Protein AF-X1Q494-F1 (afdb_monomer)

Foldseek 3Di:
DVVVAQKWKKFWAFADPVDQLDGDIDIDIDGDDDDDDPVRVVVVVCVVCVVVVNVPDDDDDDDDPDPLSVLVSVLVRQAHNPDDCVSDVVVVVVCVVPPRMDMDHDPPDDDPDDPVVCVVVVHPCFLVVQVVCVVVQAHSPLRHRADFPDADPVPRHTDRDDDDDDPVVCVVQVWDDRSRNPDTDRPPPPCPVVNDDPVRVVVVVVVVVVVVVVSVVRVVVVVVVVVVVVVVVVVVVVVVVPD

Organism: NCBI:txid412755

Secondary structure (DSSP, 8-state):
-TTT-SSEEEEEEEE-SSSTT-EEEEEEEEE--SPPPHHHHHHHHHHHHHHHT-TT---------SHHHHHHHHHHHHS-----GGG-HHHHHHTTT---EEEES---S--SS-HHHHHHTT---TTHHHHHHHHTTB-TTT-PBPPP-EE-TTT--EE-S-S---HHHHHHTT-EEETTTTEEE-------GGGS-HHHHHHHHHHHHHHHHHHHHHHHHHHHHHHHHHHHHHHHHHHTT--

Radius of gyration: 23.71 Å; Cα contacts (8 Å, |Δi|>4): 216; chains: 1; bounding box: 44×66×63 Å

Structure (mmCIF, N/CA/C/O backbone):
data_AF-X1Q494-F1
#
_entry.id   AF-X1Q494-F1
#
loop_
_atom_site.group_PDB
_atom_site.id
_atom_site.type_symbol
_atom_site.label_atom_id
_atom_site.label_alt_id
_atom_site.label_comp_id
_atom_site.label_asym_id
_atom_site.label_entity_id
_atom_site.label_seq_id
_atom_site.pdbx_PDB_ins_code
_atom_site.Cartn_x
_atom_site.Cartn_y
_atom_site.Cartn_z
_atom_site.occupancy
_atom_site.B_iso_or_equiv
_atom_site.auth_seq_id
_atom_site.auth_comp_id
_atom_site.auth_asym_id
_atom_site.auth_atom_id
_atom_site.pdbx_PDB_model_num
ATOM 1 N N . VAL A 1 1 ? 3.486 -14.909 -11.948 1.00 65.50 1 VAL A N 1
ATOM 2 C CA . VAL A 1 1 ? 3.692 -14.991 -10.475 1.00 65.50 1 VAL A CA 1
ATOM 3 C C . VAL A 1 1 ? 2.571 -15.719 -9.734 1.00 65.50 1 VAL A C 1
ATOM 5 O O . VAL A 1 1 ? 2.891 -16.534 -8.880 1.00 65.50 1 VAL A O 1
ATOM 8 N N . GLY A 1 2 ? 1.288 -15.512 -10.064 1.00 69.56 2 GLY A N 1
ATOM 9 C CA . GLY A 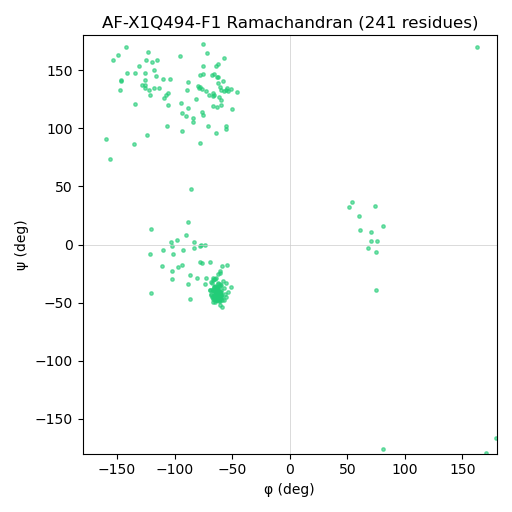1 2 ? 0.182 -16.238 -9.408 1.00 69.56 2 GLY A CA 1
ATOM 10 C C . GLY A 1 2 ? 0.221 -17.771 -9.526 1.00 69.56 2 GLY A C 1
ATOM 11 O O . GLY A 1 2 ? -0.382 -18.449 -8.709 1.00 69.56 2 GLY A O 1
ATOM 12 N N . GLY A 1 3 ? 0.976 -18.322 -10.486 1.00 80.38 3 GLY A N 1
ATOM 13 C CA . GLY A 1 3 ? 1.240 -19.765 -10.584 1.00 80.38 3 GLY A CA 1
ATOM 14 C C . GLY A 1 3 ? 2.300 -20.301 -9.609 1.00 80.38 3 GLY A C 1
ATOM 15 O O . GLY A 1 3 ? 2.374 -21.505 -9.405 1.00 80.38 3 GLY A O 1
ATOM 16 N N . PHE A 1 4 ? 3.107 -19.433 -8.986 1.00 85.88 4 PHE A N 1
ATOM 17 C CA . PHE A 1 4 ? 4.160 -19.837 -8.040 1.00 85.88 4 PHE A CA 1
ATOM 18 C C . PHE A 1 4 ? 3.769 -19.624 -6.580 1.00 85.88 4 PHE A C 1
ATOM 20 O O . PHE A 1 4 ? 4.239 -20.354 -5.711 1.00 85.88 4 PHE A O 1
ATOM 27 N N . PHE A 1 5 ? 2.928 -18.622 -6.314 1.00 90.19 5 PHE A N 1
ATOM 28 C CA . PHE A 1 5 ? 2.526 -18.221 -4.969 1.00 90.19 5 PHE A CA 1
ATOM 29 C C . PHE A 1 5 ? 1.010 -18.206 -4.860 1.00 90.19 5 PHE A C 1
ATOM 31 O O . PHE A 1 5 ? 0.324 -17.635 -5.711 1.00 90.19 5 PHE A O 1
ATOM 38 N N . LYS A 1 6 ? 0.496 -18.777 -3.767 1.00 89.25 6 LYS A N 1
ATOM 39 C CA . LYS A 1 6 ? -0.947 -18.911 -3.520 1.00 89.25 6 LYS A CA 1
ATOM 40 C C . LYS A 1 6 ? -1.667 -17.564 -3.459 1.00 89.25 6 LYS A C 1
ATOM 42 O O . LYS A 1 6 ? -2.814 -17.477 -3.885 1.00 89.25 6 LYS A O 1
ATOM 47 N N . ARG A 1 7 ? -1.001 -16.530 -2.938 1.00 91.69 7 ARG A N 1
ATOM 48 C CA . ARG A 1 7 ? -1.524 -15.166 -2.832 1.00 91.69 7 ARG A CA 1
ATOM 49 C C . ARG A 1 7 ? -0.414 -14.130 -2.921 1.00 91.69 7 ARG A C 1
ATOM 51 O O . ARG A 1 7 ? 0.760 -14.453 -2.739 1.00 91.69 7 ARG A O 1
ATOM 58 N N . GLY A 1 8 ? -0.814 -12.896 -3.184 1.00 92.25 8 GLY A N 1
ATOM 59 C CA . GLY A 1 8 ? 0.083 -11.752 -3.175 1.00 92.25 8 GLY A CA 1
ATOM 60 C C . GLY A 1 8 ? -0.563 -10.490 -3.729 1.00 92.25 8 GLY A C 1
ATOM 61 O O . GLY A 1 8 ? -1.740 -10.472 -4.108 1.00 92.25 8 GLY A O 1
ATOM 62 N N . LEU A 1 9 ? 0.230 -9.426 -3.756 1.00 92.19 9 LEU A N 1
ATOM 63 C CA . LEU A 1 9 ? -0.131 -8.091 -4.210 1.00 92.19 9 LEU A CA 1
ATOM 64 C C . LEU A 1 9 ? 0.900 -7.604 -5.230 1.00 92.19 9 LEU A C 1
ATOM 66 O O . LEU A 1 9 ? 2.100 -7.734 -5.018 1.00 92.19 9 LEU A O 1
ATOM 70 N N . PHE A 1 10 ? 0.424 -6.988 -6.305 1.00 92.06 10 PHE A N 1
ATOM 71 C CA . PHE A 1 10 ? 1.220 -6.244 -7.267 1.00 92.06 10 PHE A CA 1
ATOM 72 C C . PHE A 1 10 ? 0.841 -4.776 -7.275 1.00 92.06 10 PHE A C 1
ATOM 74 O O . PHE A 1 10 ? -0.342 -4.432 -7.181 1.00 92.06 10 PHE A O 1
ATOM 81 N N . ARG A 1 11 ? 1.844 -3.924 -7.481 1.00 92.31 11 ARG A N 1
ATOM 82 C CA . ARG A 1 11 ? 1.649 -2.506 -7.763 1.00 92.31 11 ARG A CA 1
ATOM 83 C C . ARG A 1 11 ? 2.739 -1.977 -8.682 1.00 92.31 11 ARG A C 1
ATOM 85 O O . ARG A 1 11 ? 3.924 -2.214 -8.449 1.00 92.31 11 ARG A O 1
ATOM 92 N N . TRP A 1 12 ? 2.325 -1.244 -9.708 1.00 92.44 12 TRP A N 1
ATOM 93 C CA . TRP A 1 12 ? 3.252 -0.524 -10.570 1.00 92.44 12 TRP A CA 1
ATOM 94 C C . TRP A 1 12 ? 3.773 0.729 -9.881 1.00 92.44 12 TRP A C 1
ATOM 96 O O . TRP A 1 12 ? 3.008 1.509 -9.296 1.00 92.44 12 TRP A O 1
ATOM 106 N N . HIS A 1 13 ? 5.086 0.903 -9.974 1.00 92.38 13 HIS A N 1
ATOM 107 C CA . HIS A 1 13 ? 5.784 2.151 -9.720 1.00 92.38 13 HIS A CA 1
ATOM 108 C C . HIS A 1 13 ? 6.307 2.695 -11.044 1.00 92.38 13 HIS A C 1
ATOM 110 O O . HIS A 1 13 ? 6.744 1.943 -11.908 1.00 92.38 13 HIS A O 1
ATOM 116 N N . TRP A 1 14 ? 6.248 4.010 -11.182 1.00 90.38 14 TRP A N 1
ATOM 117 C CA . TRP A 1 14 ? 6.391 4.720 -12.454 1.00 90.38 14 TRP A CA 1
ATOM 118 C C . TRP A 1 14 ? 7.567 5.702 -12.438 1.00 90.38 14 TRP A C 1
ATOM 120 O O . TRP A 1 14 ? 8.353 5.767 -13.379 1.00 90.38 14 TRP A O 1
ATOM 130 N N . PHE A 1 15 ? 7.723 6.426 -11.329 1.00 88.69 15 PHE A N 1
ATOM 131 C CA . PHE A 1 15 ? 8.736 7.465 -11.155 1.00 88.69 15 PHE A CA 1
ATOM 132 C C . PHE A 1 15 ? 9.490 7.276 -9.838 1.00 88.69 15 PHE A C 1
ATOM 134 O O . PHE A 1 15 ? 8.965 6.708 -8.876 1.00 88.69 15 PHE A O 1
ATOM 141 N N . GLY A 1 16 ? 10.731 7.758 -9.792 1.00 80.62 16 GLY A N 1
ATOM 142 C CA . GLY A 1 16 ? 11.558 7.761 -8.585 1.00 80.62 16 GLY A CA 1
ATOM 143 C C . GLY A 1 16 ? 11.489 9.081 -7.814 1.00 80.62 16 GLY A C 1
ATOM 144 O O . GLY A 1 16 ? 11.142 10.120 -8.364 1.00 80.62 16 GLY A O 1
ATOM 145 N N . ASP A 1 17 ? 11.891 9.061 -6.541 1.00 72.31 17 ASP A N 1
ATOM 146 C CA . ASP A 1 17 ? 11.912 10.274 -5.704 1.00 72.31 17 ASP A CA 1
ATOM 147 C C . ASP A 1 17 ? 13.139 11.155 -5.946 1.00 72.31 17 ASP A C 1
ATOM 149 O O . ASP A 1 17 ? 13.082 12.365 -5.760 1.00 72.31 17 ASP A O 1
ATOM 153 N N . LYS A 1 18 ? 14.261 10.546 -6.351 1.00 78.75 18 LYS A N 1
ATOM 154 C CA . LYS A 1 18 ? 15.544 11.249 -6.508 1.00 78.75 18 LYS A CA 1
ATOM 155 C C . LYS A 1 18 ? 15.580 12.161 -7.731 1.00 78.75 18 LYS A C 1
ATOM 157 O O . LYS A 1 18 ? 16.330 13.127 -7.741 1.00 78.75 18 LYS A O 1
ATOM 162 N N . LEU A 1 19 ? 14.820 11.816 -8.768 1.00 79.62 19 LEU A N 1
ATOM 163 C CA . LEU A 1 19 ? 14.779 12.532 -10.038 1.00 79.62 19 LEU A CA 1
ATOM 164 C C . LEU A 1 19 ? 13.308 12.680 -10.446 1.00 79.62 19 LEU A C 1
ATOM 166 O O . LEU A 1 19 ? 12.786 11.801 -11.137 1.00 79.62 19 LEU A O 1
ATOM 170 N N . PRO A 1 20 ? 12.627 13.741 -9.975 1.00 76.81 20 PRO A N 1
ATOM 171 C CA . PRO A 1 20 ? 11.244 14.025 -10.344 1.00 76.81 20 PRO A CA 1
ATOM 172 C C . PRO A 1 20 ? 11.071 14.018 -11.865 1.00 76.81 20 PRO A C 1
ATOM 174 O O . PRO A 1 20 ? 11.906 14.554 -12.589 1.00 76.81 20 PRO A O 1
ATOM 177 N N . GLY A 1 21 ? 10.021 13.358 -12.351 1.00 76.44 21 GLY A N 1
ATOM 178 C CA . GLY A 1 21 ? 9.759 13.217 -13.786 1.00 76.44 21 GLY A CA 1
ATOM 179 C C . GLY A 1 21 ? 10.655 12.224 -14.533 1.00 76.44 21 GLY A C 1
ATOM 180 O O . GLY A 1 21 ? 10.368 11.908 -15.684 1.00 76.44 21 GLY A O 1
ATOM 181 N N . LYS A 1 22 ? 11.691 11.643 -13.905 1.00 86.12 22 LYS A N 1
ATOM 182 C CA . LYS A 1 22 ? 12.453 10.563 -14.543 1.00 86.12 22 LYS A CA 1
ATOM 183 C C . LYS A 1 22 ? 11.654 9.265 -14.516 1.00 86.12 22 LYS A C 1
ATOM 185 O O . LYS A 1 22 ? 11.469 8.646 -13.465 1.00 86.12 22 LYS A O 1
ATOM 190 N N . TRP A 1 23 ? 11.241 8.852 -15.704 1.00 84.44 23 TRP A N 1
ATOM 191 C CA . TRP A 1 23 ? 10.569 7.589 -15.958 1.00 84.44 23 TRP A CA 1
ATOM 192 C C . TRP A 1 23 ? 11.451 6.385 -15.594 1.00 84.44 23 TRP A C 1
ATOM 194 O O . TRP A 1 23 ? 12.600 6.291 -16.033 1.00 84.44 23 TRP A O 1
ATOM 204 N N . ASN A 1 24 ? 10.927 5.479 -14.762 1.00 86.88 24 ASN A N 1
ATOM 205 C CA . ASN A 1 24 ? 11.581 4.221 -14.390 1.00 86.88 24 ASN A CA 1
ATOM 206 C C . ASN A 1 24 ? 10.539 3.174 -13.940 1.00 86.88 24 ASN A C 1
ATOM 208 O O . ASN A 1 24 ? 10.392 2.916 -12.734 1.00 86.88 24 ASN A O 1
ATOM 212 N N . PRO A 1 25 ? 9.778 2.601 -14.888 1.00 88.69 25 PRO A N 1
ATOM 213 C CA . PRO A 1 25 ? 8.670 1.719 -14.579 1.00 88.69 25 PRO A CA 1
ATOM 214 C C . PRO A 1 25 ? 9.179 0.396 -14.014 1.00 88.69 25 PRO A C 1
ATOM 216 O O . PRO A 1 25 ? 10.016 -0.275 -14.613 1.00 88.69 25 PRO A O 1
ATOM 219 N N . HIS A 1 26 ? 8.643 -0.012 -12.871 1.00 90.94 26 HIS A N 1
ATOM 220 C CA . HIS A 1 26 ? 8.907 -1.330 -12.311 1.00 90.94 26 HIS A CA 1
ATOM 221 C C . HIS A 1 26 ? 7.681 -1.859 -11.571 1.00 90.94 26 HIS A C 1
ATOM 223 O O . HIS A 1 26 ? 6.945 -1.129 -10.902 1.00 90.94 26 HIS A O 1
ATOM 229 N N . LEU A 1 27 ? 7.452 -3.162 -11.717 1.00 92.94 27 LEU A N 1
ATOM 230 C CA . LEU A 1 27 ? 6.352 -3.861 -11.075 1.00 92.94 27 LEU A CA 1
ATOM 231 C C . LEU A 1 27 ? 6.833 -4.447 -9.752 1.00 92.94 27 LEU A C 1
ATOM 233 O O . LEU A 1 27 ? 7.639 -5.376 -9.734 1.00 92.94 27 LEU A O 1
ATOM 237 N N . ASN A 1 28 ? 6.304 -3.936 -8.647 1.00 94.06 28 ASN A N 1
ATOM 238 C CA . ASN A 1 28 ? 6.591 -4.478 -7.328 1.00 94.06 28 ASN A CA 1
ATOM 239 C C . ASN A 1 28 ? 5.593 -5.576 -6.974 1.00 94.06 28 ASN A C 1
ATOM 241 O O . ASN A 1 28 ? 4.385 -5.382 -7.122 1.00 94.06 28 ASN A O 1
ATOM 245 N N . GLY A 1 29 ? 6.103 -6.702 -6.474 1.00 92.88 29 GLY A N 1
ATOM 246 C CA . GLY A 1 29 ? 5.318 -7.832 -5.992 1.00 92.88 29 GLY A CA 1
ATOM 247 C C . GLY A 1 29 ? 5.607 -8.145 -4.534 1.00 92.88 29 GLY A C 1
ATOM 248 O O . GLY A 1 29 ? 6.763 -8.339 -4.171 1.00 92.88 29 GLY A O 1
ATOM 249 N N . LEU A 1 30 ? 4.558 -8.245 -3.724 1.00 92.50 30 LEU A N 1
ATOM 250 C CA . LEU A 1 30 ? 4.613 -8.777 -2.369 1.00 92.50 30 LEU A CA 1
ATOM 251 C C . LEU A 1 30 ? 3.917 -10.136 -2.355 1.00 92.50 30 LEU A C 1
ATOM 253 O O . LEU A 1 30 ? 2.774 -10.252 -2.801 1.00 92.50 30 LEU A O 1
ATOM 257 N N . VAL A 1 31 ? 4.609 -11.159 -1.871 1.00 91.56 31 VAL A N 1
ATOM 258 C CA . VAL A 1 31 ? 4.098 -12.530 -1.804 1.00 91.56 31 VAL A CA 1
ATOM 259 C C . VAL A 1 31 ? 4.399 -13.125 -0.443 1.00 91.56 31 VAL A C 1
ATOM 261 O O . VAL A 1 31 ? 5.433 -12.834 0.156 1.00 91.56 31 VAL A O 1
ATOM 264 N N . ASP A 1 32 ? 3.504 -13.992 0.009 1.00 86.81 32 ASP A N 1
ATOM 265 C CA . ASP A 1 32 ? 3.716 -14.763 1.223 1.00 86.81 32 ASP A CA 1
ATOM 266 C C . ASP A 1 32 ? 4.636 -15.945 0.930 1.00 86.81 32 ASP A C 1
ATOM 268 O O . ASP A 1 32 ? 4.467 -16.657 -0.066 1.00 86.81 32 ASP A O 1
ATOM 272 N N . GLY A 1 33 ? 5.586 -16.189 1.824 1.00 83.75 33 GLY A N 1
ATOM 273 C CA . GLY A 1 33 ? 6.453 -17.352 1.742 1.00 83.75 33 GLY A CA 1
ATOM 274 C C . GLY A 1 33 ? 7.699 -17.221 2.601 1.00 83.75 33 GLY A C 1
ATOM 275 O O . GLY A 1 33 ? 8.020 -16.153 3.120 1.00 83.75 33 GLY A O 1
ATOM 276 N N . ALA A 1 34 ? 8.408 -18.337 2.724 1.00 86.12 34 ALA A N 1
ATOM 277 C CA . ALA A 1 34 ? 9.754 -18.356 3.268 1.00 86.12 34 ALA A CA 1
ATOM 278 C C . ALA A 1 34 ? 10.762 -17.821 2.239 1.00 86.12 34 ALA A C 1
ATOM 280 O O . ALA A 1 34 ? 10.444 -17.598 1.063 1.00 86.12 34 ALA A O 1
ATOM 281 N N . ARG A 1 35 ? 12.007 -17.652 2.686 1.00 92.44 35 ARG A N 1
ATOM 282 C CA . ARG A 1 35 ? 13.126 -17.356 1.795 1.00 92.44 35 ARG A CA 1
ATOM 283 C C . ARG A 1 35 ? 13.193 -18.407 0.683 1.00 92.44 35 ARG A C 1
ATOM 285 O O . ARG A 1 35 ? 13.106 -19.602 0.944 1.00 92.44 35 ARG A O 1
ATOM 292 N N . LEU A 1 36 ? 13.324 -17.949 -0.557 1.00 93.56 36 LEU A N 1
ATOM 293 C CA . LEU A 1 36 ? 13.431 -18.830 -1.711 1.00 93.56 36 LEU A CA 1
ATOM 294 C C . LEU A 1 36 ? 14.846 -19.382 -1.807 1.00 93.56 36 LEU A C 1
ATOM 296 O O . LEU A 1 36 ? 15.820 -18.627 -1.746 1.00 93.56 36 LEU A O 1
ATOM 300 N N . GLU A 1 37 ? 14.935 -20.684 -2.049 1.00 94.81 37 GLU A N 1
ATOM 301 C CA . GLU A 1 37 ? 16.191 -21.322 -2.418 1.00 94.81 37 GLU A CA 1
ATOM 302 C C . GLU A 1 37 ? 16.705 -20.776 -3.759 1.00 94.81 37 GLU A C 1
ATOM 304 O O . GLU A 1 37 ? 15.894 -20.535 -4.666 1.00 94.81 37 GLU A O 1
ATOM 309 N N . PRO A 1 38 ? 18.031 -20.618 -3.943 1.00 95.81 38 PRO A N 1
ATOM 310 C CA . PRO A 1 38 ? 18.601 -20.024 -5.154 1.00 95.81 38 PRO A CA 1
ATOM 311 C C . PRO A 1 38 ? 18.126 -20.694 -6.448 1.00 95.81 38 PRO A C 1
ATOM 313 O O . PRO A 1 38 ? 17.771 -20.015 -7.408 1.00 95.81 38 PRO A O 1
ATOM 316 N N . GLN A 1 39 ? 18.034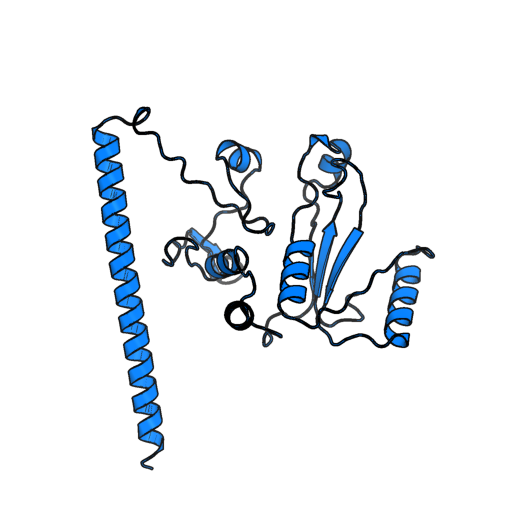 -22.026 -6.451 1.00 95.12 39 GLN A N 1
ATOM 317 C CA . GLN A 1 39 ? 17.574 -22.800 -7.608 1.00 95.12 39 GLN A CA 1
ATOM 318 C C . GLN A 1 39 ? 16.110 -22.498 -7.952 1.00 95.12 39 GLN A C 1
ATOM 320 O O . GLN A 1 39 ? 15.763 -22.297 -9.116 1.00 95.12 39 GLN A O 1
ATOM 325 N N . ARG A 1 40 ? 15.243 -22.411 -6.933 1.00 93.69 40 ARG A N 1
ATOM 326 C CA . ARG A 1 40 ? 13.827 -22.080 -7.123 1.00 93.69 40 ARG A CA 1
ATOM 327 C C . ARG A 1 40 ? 13.654 -20.641 -7.598 1.00 93.69 40 ARG A C 1
ATOM 329 O O . ARG A 1 40 ? 12.803 -20.385 -8.446 1.00 93.69 40 ARG A O 1
ATOM 336 N N . LEU A 1 41 ? 14.453 -19.717 -7.066 1.00 94.69 41 LEU A N 1
ATOM 337 C CA . LEU A 1 41 ? 14.453 -18.324 -7.495 1.00 94.69 41 LEU A CA 1
ATOM 338 C C . LEU A 1 41 ? 14.841 -18.201 -8.973 1.00 94.69 41 LEU A C 1
ATOM 340 O O . LEU A 1 41 ? 14.122 -17.545 -9.723 1.00 94.69 41 LEU A O 1
ATOM 344 N N . GLU A 1 42 ? 15.923 -18.847 -9.409 1.00 95.00 42 GLU A N 1
ATOM 345 C CA . GLU A 1 42 ? 16.346 -18.789 -10.814 1.00 95.00 42 GLU A CA 1
ATOM 346 C C . GLU A 1 42 ? 15.332 -19.437 -11.763 1.00 95.00 42 GLU A C 1
ATOM 348 O O . GLU A 1 42 ? 15.061 -18.870 -12.821 1.00 95.00 42 GLU A O 1
ATOM 353 N N . ALA A 1 43 ? 14.678 -20.533 -11.361 1.00 94.31 43 ALA A N 1
ATOM 354 C CA . ALA A 1 43 ? 13.572 -21.108 -12.128 1.00 94.31 43 ALA A CA 1
ATOM 355 C C . ALA A 1 43 ? 12.426 -20.097 -12.323 1.00 94.31 43 ALA A C 1
ATOM 357 O O . ALA A 1 43 ? 11.994 -19.853 -13.448 1.00 94.31 43 ALA A O 1
ATOM 358 N N . ILE A 1 44 ? 11.997 -19.423 -11.248 1.00 94.00 44 ILE A N 1
ATOM 359 C CA . ILE A 1 44 ? 10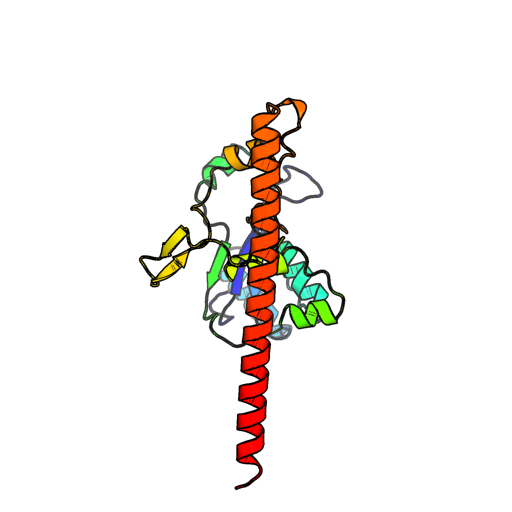.957 -18.385 -11.324 1.00 94.00 44 ILE A CA 1
ATOM 360 C C . ILE A 1 44 ? 11.395 -17.233 -12.240 1.00 94.00 44 ILE A C 1
ATOM 362 O O . ILE A 1 44 ? 10.600 -16.762 -13.052 1.00 94.00 44 ILE A O 1
ATOM 366 N N . LYS A 1 45 ? 12.648 -16.768 -12.141 1.00 95.00 45 LYS A N 1
ATOM 367 C CA . LYS A 1 45 ? 13.163 -15.694 -13.008 1.00 95.00 45 LYS A CA 1
ATOM 368 C C . LYS A 1 45 ? 13.185 -16.105 -14.480 1.00 95.00 45 LYS A C 1
ATOM 370 O O . LYS A 1 45 ? 12.804 -15.303 -15.329 1.00 95.00 45 LYS A O 1
ATOM 375 N N . ALA A 1 46 ? 13.617 -17.328 -14.782 1.00 94.12 46 ALA A N 1
ATOM 376 C CA . ALA A 1 46 ? 13.643 -17.861 -16.141 1.00 94.12 46 ALA A CA 1
ATOM 377 C C . ALA A 1 46 ? 12.229 -17.961 -16.731 1.00 94.12 46 ALA A C 1
ATOM 379 O O . ALA A 1 46 ? 11.991 -17.482 -17.839 1.00 94.12 46 ALA A O 1
ATOM 380 N N . GLU A 1 47 ? 11.271 -18.486 -15.966 1.00 94.62 47 GLU A N 1
ATOM 381 C CA . GLU A 1 47 ? 9.873 -18.562 -16.393 1.00 94.62 47 GLU A CA 1
ATOM 382 C C . GLU A 1 47 ? 9.252 -17.173 -16.599 1.00 94.62 47 GLU A C 1
ATOM 384 O O . GLU A 1 47 ? 8.501 -16.973 -17.549 1.00 94.62 47 GLU A O 1
ATOM 389 N N . LEU A 1 48 ? 9.588 -16.184 -15.761 1.00 93.00 48 LEU A N 1
ATOM 390 C CA . LEU A 1 48 ? 9.127 -14.804 -15.951 1.00 93.00 48 LEU A CA 1
ATOM 391 C C . LEU A 1 48 ? 9.698 -14.166 -17.222 1.00 93.00 48 LEU A C 1
ATOM 393 O O . LEU A 1 48 ? 8.945 -13.530 -17.956 1.00 93.00 48 LEU A O 1
ATOM 397 N N . ARG A 1 49 ? 10.994 -14.354 -17.505 1.00 94.75 49 ARG A N 1
ATOM 398 C CA . ARG A 1 49 ? 11.628 -13.890 -18.754 1.00 94.75 49 ARG A CA 1
ATOM 399 C C . ARG A 1 49 ? 10.951 -14.494 -19.978 1.00 94.75 49 ARG A C 1
ATOM 401 O O . ARG A 1 49 ? 10.633 -13.771 -20.918 1.00 94.75 49 ARG A O 1
ATOM 408 N N . ALA A 1 50 ? 10.692 -15.801 -19.933 1.00 93.69 50 ALA A N 1
ATOM 409 C CA . ALA A 1 50 ? 10.022 -16.521 -21.008 1.00 93.69 50 ALA A CA 1
ATOM 410 C C . ALA A 1 50 ? 8.574 -16.042 -21.200 1.00 93.69 50 ALA A C 1
ATOM 412 O O . ALA A 1 50 ? 8.192 -15.693 -22.312 1.00 93.69 50 ALA A O 1
ATOM 413 N N . ALA A 1 51 ? 7.789 -15.964 -20.121 1.00 92.06 51 ALA A N 1
ATOM 414 C CA . ALA A 1 51 ? 6.375 -15.593 -20.173 1.00 92.06 51 ALA A CA 1
ATOM 415 C C . ALA A 1 51 ? 6.138 -14.137 -20.599 1.00 92.06 51 ALA A C 1
ATOM 417 O O . ALA A 1 51 ? 5.102 -13.830 -21.182 1.00 92.06 51 ALA A O 1
ATOM 418 N N . LEU A 1 52 ? 7.071 -13.236 -20.283 1.00 90.69 52 LEU A N 1
ATOM 419 C CA . LEU A 1 52 ? 6.986 -11.828 -20.670 1.00 90.69 52 LEU A CA 1
ATOM 420 C C . LEU A 1 52 ? 7.687 -11.533 -22.001 1.00 90.69 52 LEU A C 1
ATOM 422 O O . LEU A 1 52 ? 7.604 -10.404 -22.471 1.00 90.69 52 LEU A O 1
ATOM 426 N N . HIS A 1 53 ? 8.357 -12.519 -22.607 1.00 94.00 53 HIS A N 1
ATOM 427 C CA . HIS A 1 53 ? 9.184 -12.345 -23.804 1.00 94.00 53 HIS A CA 1
ATOM 428 C C . HIS A 1 53 ? 10.261 -11.254 -23.650 1.00 94.00 53 HIS A C 1
ATOM 430 O O . HIS A 1 53 ? 10.580 -10.539 -24.597 1.00 94.00 53 HIS A O 1
ATOM 436 N N . VAL A 1 54 ? 10.843 -11.137 -22.451 1.00 93.19 54 VAL A N 1
ATOM 437 C CA . VAL A 1 54 ? 11.919 -10.182 -22.143 1.00 93.19 54 VAL A CA 1
ATOM 438 C C . VAL A 1 54 ? 13.114 -10.962 -21.585 1.00 93.19 54 VAL A C 1
ATOM 440 O O . VAL A 1 54 ? 13.146 -11.237 -20.383 1.00 93.19 54 VAL A O 1
ATOM 443 N N . PRO A 1 55 ? 14.092 -11.358 -22.423 1.00 90.44 55 PRO A N 1
ATOM 444 C CA . PRO A 1 55 ? 15.230 -12.164 -21.974 1.00 90.44 55 PRO A CA 1
ATOM 445 C C . PRO A 1 55 ? 16.085 -11.433 -20.929 1.00 90.44 55 PRO A C 1
ATOM 447 O O . PRO A 1 55 ? 16.494 -12.038 -19.939 1.00 90.44 55 PRO A O 1
ATOM 450 N N . ASP A 1 56 ? 16.245 -10.117 -21.073 1.00 91.75 56 ASP A N 1
ATOM 451 C CA . ASP A 1 56 ? 17.043 -9.281 -20.168 1.00 91.75 56 ASP A CA 1
ATOM 452 C C . ASP A 1 56 ? 16.238 -8.740 -18.975 1.00 91.75 56 ASP A C 1
ATOM 454 O O . ASP A 1 56 ? 16.626 -7.762 -18.335 1.00 91.75 56 ASP A O 1
ATOM 458 N N . LEU A 1 57 ? 15.092 -9.359 -18.653 1.00 92.56 57 LEU A N 1
ATOM 459 C CA . LEU A 1 57 ? 14.262 -8.924 -17.535 1.00 92.56 57 LEU A CA 1
ATOM 460 C C . LEU A 1 57 ? 15.056 -8.993 -16.228 1.00 92.56 57 LEU A C 1
ATOM 462 O O . LEU A 1 57 ? 15.487 -10.065 -15.775 1.00 92.56 57 LEU A O 1
ATOM 466 N N . ILE A 1 58 ? 15.181 -7.832 -15.591 1.00 92.06 58 ILE A N 1
ATOM 467 C CA . ILE A 1 58 ? 15.797 -7.692 -14.280 1.00 92.06 58 ILE A CA 1
ATOM 468 C C . ILE A 1 58 ? 14.737 -7.996 -13.224 1.00 92.06 58 ILE A C 1
ATOM 470 O O . ILE A 1 58 ? 13.813 -7.219 -12.993 1.00 92.06 58 ILE A O 1
ATOM 474 N N . VAL A 1 59 ? 14.882 -9.145 -12.567 1.00 92.56 59 VAL A N 1
ATOM 475 C CA . VAL A 1 59 ? 14.016 -9.554 -11.457 1.00 92.56 59 VAL A CA 1
ATOM 476 C C . VAL A 1 59 ? 14.791 -9.416 -10.154 1.00 92.56 59 VAL A C 1
ATOM 478 O O . VAL A 1 59 ? 15.627 -10.260 -9.815 1.00 92.56 59 VAL A O 1
ATOM 481 N N . HIS A 1 60 ? 14.502 -8.345 -9.419 1.00 92.94 60 HIS A N 1
ATOM 482 C CA . HIS A 1 60 ? 15.012 -8.162 -8.067 1.00 92.94 60 HIS A CA 1
ATOM 483 C C . HIS A 1 60 ? 14.219 -9.015 -7.075 1.00 92.94 60 HIS A C 1
ATOM 485 O O . HIS A 1 60 ? 12.992 -9.07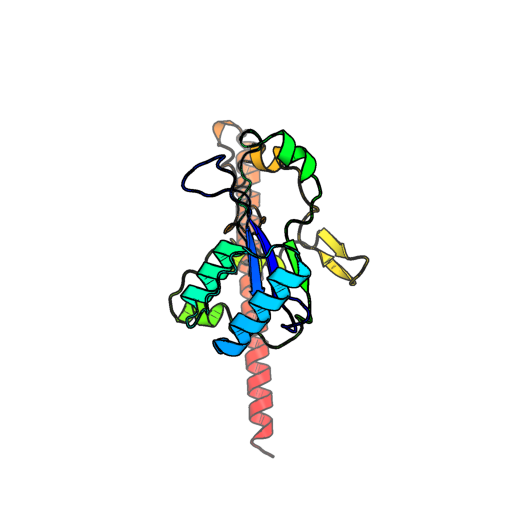2 -7.119 1.00 92.94 60 HIS A O 1
ATOM 491 N N . TYR A 1 61 ? 14.941 -9.676 -6.175 1.00 94.38 61 TYR A N 1
ATOM 492 C CA . TYR A 1 61 ? 14.374 -10.467 -5.091 1.00 94.38 61 TYR A CA 1
ATOM 493 C C . TYR A 1 61 ? 14.952 -9.992 -3.765 1.00 94.38 61 TYR A C 1
ATOM 495 O O . TYR A 1 61 ? 16.150 -9.734 -3.647 1.00 94.38 61 TYR A O 1
ATOM 503 N N . SER A 1 62 ? 14.098 -9.884 -2.759 1.00 93.44 62 SER A N 1
ATOM 504 C CA . SER A 1 62 ? 14.492 -9.589 -1.388 1.00 93.44 62 SER A CA 1
ATOM 505 C C . SER A 1 62 ? 13.548 -10.322 -0.449 1.00 93.44 62 SER A C 1
ATOM 507 O O . SER A 1 62 ? 12.352 -10.419 -0.717 1.00 93.44 62 SER A O 1
ATOM 509 N N . TYR A 1 63 ? 14.104 -10.864 0.630 1.00 94.12 63 TYR A N 1
ATOM 510 C CA . TYR A 1 63 ? 13.349 -11.517 1.691 1.00 94.12 63 TYR A CA 1
ATOM 511 C C . TYR A 1 63 ? 13.350 -10.615 2.922 1.00 94.12 63 TYR A C 1
ATOM 513 O O . TYR A 1 63 ? 14.417 -10.183 3.355 1.00 94.12 63 TYR A O 1
ATOM 521 N N . CYS A 1 64 ? 12.170 -10.343 3.473 1.00 92.50 64 CYS A N 1
ATOM 522 C CA . CYS A 1 64 ? 12.018 -9.569 4.700 1.00 92.50 64 CYS A CA 1
ATOM 523 C C . CYS A 1 64 ? 12.053 -10.532 5.892 1.00 92.50 64 CYS A C 1
ATOM 525 O O . CYS A 1 64 ? 11.128 -11.322 6.070 1.00 92.50 64 CYS A O 1
ATOM 527 N N . SER A 1 65 ? 13.117 -10.483 6.694 1.00 89.69 65 SER A N 1
ATOM 528 C CA . SER A 1 65 ? 13.281 -11.334 7.879 1.00 89.69 65 SER A CA 1
ATOM 529 C C . SER A 1 65 ? 12.800 -10.683 9.175 1.00 89.69 65 SER A C 1
ATOM 531 O O . SER A 1 65 ? 12.603 -11.393 10.154 1.00 89.69 65 SER A O 1
ATOM 533 N N . THR A 1 66 ? 12.632 -9.358 9.200 1.00 90.56 66 THR A N 1
ATOM 534 C CA . THR A 1 66 ? 12.185 -8.600 10.383 1.00 90.56 66 THR A CA 1
ATOM 535 C C . THR A 1 66 ? 10.882 -7.849 10.112 1.00 90.56 66 THR A C 1
ATOM 537 O O . THR A 1 66 ? 10.574 -7.536 8.957 1.00 90.56 66 THR A O 1
ATOM 540 N N . LEU A 1 67 ? 10.127 -7.518 11.167 1.00 89.69 67 LEU A N 1
ATOM 541 C CA . LEU A 1 67 ? 8.886 -6.748 11.034 1.00 89.69 67 LEU A CA 1
ATOM 542 C C . LEU A 1 67 ? 9.129 -5.353 10.455 1.00 89.69 67 LEU A C 1
ATOM 544 O O . LEU A 1 67 ? 8.403 -4.953 9.545 1.00 89.69 67 LEU A O 1
ATOM 548 N N . GLY A 1 68 ? 10.186 -4.656 10.878 1.00 89.12 68 GLY A N 1
ATOM 549 C CA . GLY A 1 68 ? 10.573 -3.374 10.284 1.00 89.12 68 GLY A CA 1
ATOM 550 C C . GLY A 1 68 ? 10.812 -3.459 8.775 1.00 89.12 68 GLY A C 1
ATOM 551 O O . GLY A 1 68 ? 10.303 -2.632 8.017 1.00 89.12 68 GLY A O 1
ATOM 552 N N . GLN A 1 69 ? 11.490 -4.512 8.294 1.00 91.38 69 GLN A N 1
ATOM 553 C CA . GLN A 1 69 ? 11.660 -4.739 6.853 1.00 91.38 69 GLN A CA 1
ATOM 554 C C . GLN A 1 69 ? 10.319 -4.990 6.159 1.00 91.38 69 GLN A C 1
ATOM 556 O O . GLN A 1 69 ? 10.075 -4.435 5.091 1.00 91.38 69 GLN A O 1
ATOM 561 N N . MET A 1 70 ? 9.437 -5.799 6.754 1.00 90.44 70 MET A N 1
ATOM 562 C CA . MET A 1 70 ? 8.106 -6.066 6.198 1.00 90.44 70 MET A CA 1
ATOM 563 C C . MET A 1 70 ? 7.275 -4.781 6.092 1.00 90.44 70 MET A C 1
ATOM 565 O O . MET A 1 70 ? 6.686 -4.517 5.042 1.00 90.44 70 MET A O 1
ATOM 569 N N . LEU A 1 71 ? 7.270 -3.952 7.140 1.00 89.62 71 LEU A N 1
ATOM 570 C CA . LEU A 1 71 ? 6.579 -2.664 7.167 1.00 89.62 71 LEU A CA 1
ATOM 571 C C . LEU A 1 71 ? 7.156 -1.689 6.143 1.00 89.62 71 LEU A C 1
ATOM 573 O O . LEU A 1 71 ? 6.405 -1.089 5.373 1.00 89.62 71 LEU A O 1
ATOM 577 N N . GLN A 1 72 ? 8.480 -1.551 6.088 1.00 89.56 72 GLN A N 1
ATOM 578 C CA . GLN A 1 72 ? 9.144 -0.673 5.130 1.00 89.56 72 GLN A CA 1
ATOM 579 C C . GLN A 1 72 ? 8.848 -1.100 3.690 1.00 89.56 72 GLN A C 1
ATOM 581 O O . GLN A 1 72 ? 8.501 -0.258 2.859 1.00 89.56 72 GLN A O 1
ATOM 586 N N . THR A 1 73 ? 8.923 -2.399 3.391 1.00 91.50 73 THR A N 1
ATOM 587 C CA . THR A 1 73 ? 8.569 -2.943 2.077 1.00 91.50 73 THR A CA 1
ATOM 588 C C . THR A 1 73 ? 7.094 -2.705 1.763 1.00 91.50 73 THR A C 1
ATOM 590 O O . THR A 1 73 ? 6.776 -2.258 0.663 1.00 91.50 73 THR A O 1
ATOM 593 N N . LEU A 1 74 ? 6.185 -2.913 2.719 1.00 89.88 74 LEU A N 1
ATOM 594 C CA . LEU A 1 74 ? 4.759 -2.645 2.531 1.00 89.88 74 LEU A CA 1
ATOM 595 C C . LEU A 1 74 ? 4.495 -1.165 2.213 1.00 89.88 74 LEU A C 1
ATOM 597 O O . LEU A 1 74 ? 3.789 -0.870 1.246 1.00 89.88 74 LEU A O 1
ATOM 601 N N . ARG A 1 75 ? 5.090 -0.232 2.967 1.00 87.88 75 ARG A N 1
ATOM 602 C CA . ARG A 1 75 ? 4.994 1.218 2.707 1.00 87.88 75 ARG A CA 1
ATOM 603 C C . ARG A 1 75 ? 5.560 1.570 1.342 1.00 87.88 75 ARG A C 1
ATOM 605 O O . ARG A 1 75 ? 4.932 2.297 0.577 1.00 87.88 75 ARG A O 1
ATOM 612 N N . TYR A 1 76 ? 6.733 1.028 1.022 1.00 89.06 76 TYR A N 1
ATOM 613 C CA . TYR A 1 76 ? 7.377 1.270 -0.257 1.00 89.06 76 TYR A CA 1
ATOM 614 C C . TYR A 1 76 ? 6.472 0.826 -1.404 1.00 89.06 76 TYR A C 1
ATOM 616 O O . TYR A 1 76 ? 6.148 1.636 -2.263 1.00 89.06 76 TYR A O 1
ATOM 624 N N . ILE A 1 77 ? 6.000 -0.422 -1.396 1.00 89.94 77 ILE A N 1
ATOM 625 C CA . ILE A 1 77 ? 5.182 -0.976 -2.480 1.00 89.94 77 ILE A CA 1
ATOM 626 C C . ILE A 1 77 ? 3.851 -0.235 -2.598 1.00 89.94 77 ILE A C 1
ATOM 628 O O . ILE A 1 77 ? 3.434 0.081 -3.713 1.00 89.94 77 ILE A O 1
ATOM 632 N N . THR A 1 78 ? 3.190 0.064 -1.477 1.00 86.81 78 THR A N 1
ATOM 633 C CA . THR A 1 78 ? 1.848 0.663 -1.490 1.00 86.81 78 THR A CA 1
ATOM 634 C C . THR A 1 78 ? 1.828 2.147 -1.838 1.00 86.81 78 THR A C 1
ATOM 636 O O . THR A 1 78 ? 0.769 2.613 -2.247 1.00 86.81 78 THR A O 1
ATOM 639 N N . ARG A 1 79 ? 2.958 2.866 -1.788 1.00 85.38 79 ARG A N 1
ATOM 640 C CA . ARG A 1 79 ? 3.004 4.306 -2.090 1.00 85.38 79 ARG A CA 1
ATOM 641 C C . ARG A 1 79 ? 2.602 4.665 -3.523 1.00 85.38 79 ARG A C 1
ATOM 643 O O . ARG A 1 79 ? 2.717 3.873 -4.466 1.00 85.38 79 ARG A O 1
ATOM 650 N N . ALA A 1 80 ? 2.131 5.894 -3.716 1.00 84.25 80 ALA A N 1
ATOM 651 C CA . ALA A 1 80 ? 1.956 6.487 -5.038 1.00 84.25 80 ALA A CA 1
ATOM 652 C C . ALA A 1 80 ? 3.287 7.050 -5.558 1.00 84.25 80 ALA A C 1
ATOM 654 O O . ALA A 1 80 ? 3.921 7.876 -4.907 1.00 84.25 80 ALA A O 1
ATOM 655 N N . THR A 1 81 ? 3.708 6.619 -6.748 1.00 87.88 81 THR A N 1
ATOM 656 C CA . THR A 1 81 ? 4.923 7.144 -7.390 1.00 87.88 81 THR A CA 1
ATOM 657 C C . THR A 1 81 ? 4.636 8.142 -8.497 1.00 87.88 81 THR A C 1
ATOM 659 O O . THR A 1 81 ? 5.505 8.937 -8.799 1.00 87.88 81 THR A O 1
ATOM 662 N N . PHE A 1 82 ? 3.447 8.127 -9.105 1.00 87.19 82 PHE A N 1
ATOM 663 C CA . PHE A 1 82 ? 3.040 9.146 -10.075 1.00 87.19 82 PHE A CA 1
ATOM 664 C C . PHE A 1 82 ? 2.260 10.230 -9.331 1.00 87.19 82 PHE A C 1
ATOM 666 O O . PHE A 1 82 ? 1.095 10.032 -8.996 1.00 87.19 82 PHE A O 1
ATOM 673 N N . ARG A 1 83 ? 2.945 11.322 -8.978 1.00 82.44 83 ARG A N 1
ATOM 674 C CA . ARG A 1 83 ? 2.427 12.337 -8.043 1.00 82.44 83 ARG A CA 1
ATOM 675 C C . ARG A 1 83 ? 2.112 13.679 -8.693 1.00 82.44 83 ARG A C 1
ATOM 677 O O . ARG A 1 83 ? 1.359 14.459 -8.120 1.00 82.44 83 ARG A O 1
ATOM 684 N N . ASP A 1 84 ? 2.662 13.937 -9.873 1.00 83.12 84 ASP A N 1
ATOM 685 C CA . ASP A 1 84 ? 2.480 15.196 -10.580 1.00 83.12 84 ASP A CA 1
ATOM 686 C C . ASP A 1 84 ? 2.159 14.935 -12.047 1.00 83.12 84 ASP A C 1
ATOM 688 O O . ASP A 1 84 ? 2.947 14.325 -12.762 1.00 83.12 84 ASP A O 1
ATOM 692 N N . TYR A 1 85 ? 1.001 15.423 -12.485 1.00 82.62 85 TYR A N 1
ATOM 693 C CA . TYR A 1 85 ? 0.550 15.349 -13.870 1.00 82.62 85 TYR A CA 1
ATOM 694 C C . TYR A 1 85 ? 1.561 15.968 -14.849 1.00 82.62 85 TYR A C 1
ATOM 696 O O . TYR A 1 85 ? 1.712 15.476 -15.963 1.00 82.62 85 TYR A O 1
ATOM 704 N N . ALA A 1 86 ? 2.283 17.016 -14.434 1.00 85.44 86 ALA A N 1
ATOM 705 C CA . ALA A 1 86 ? 3.241 17.716 -15.285 1.00 85.44 86 ALA A CA 1
ATOM 706 C C . ALA A 1 86 ? 4.487 16.883 -15.625 1.00 85.44 86 ALA A C 1
ATOM 708 O O . ALA A 1 86 ? 5.219 17.244 -16.543 1.00 85.44 86 ALA A O 1
ATOM 709 N N . TRP A 1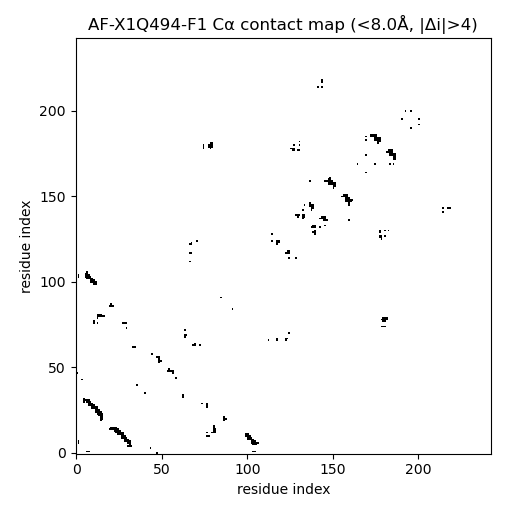 87 ? 4.739 15.781 -14.910 1.00 88.06 87 TRP A N 1
ATOM 710 C CA . TRP A 1 87 ? 5.872 14.900 -15.200 1.00 88.06 87 TRP A CA 1
ATOM 711 C C . TRP A 1 87 ? 5.735 14.192 -16.543 1.00 88.06 87 TRP A C 1
ATOM 713 O O . TRP A 1 87 ? 6.728 14.055 -17.248 1.00 88.06 87 TRP A O 1
ATOM 723 N N . ASP A 1 88 ? 4.522 13.758 -16.884 1.00 87.31 88 ASP A N 1
ATOM 724 C CA . ASP A 1 88 ? 4.207 13.179 -18.188 1.00 87.31 88 ASP A CA 1
ATOM 725 C C . ASP A 1 88 ? 2.688 13.258 -18.446 1.00 87.31 88 ASP A C 1
ATOM 727 O O . ASP A 1 88 ? 1.936 12.352 -18.064 1.00 87.31 88 ASP A O 1
ATOM 731 N N . PRO A 1 89 ? 2.207 14.347 -19.072 1.00 87.94 89 PRO A N 1
ATOM 732 C CA . PRO A 1 89 ? 0.787 14.521 -19.369 1.00 87.94 89 PRO A CA 1
ATOM 733 C C . PRO A 1 89 ? 0.217 13.427 -20.278 1.00 87.94 89 PRO A C 1
ATOM 735 O O . PRO A 1 89 ? -0.928 13.014 -20.102 1.00 87.94 89 PRO A O 1
ATOM 738 N N . TYR A 1 90 ? 1.008 12.942 -21.239 1.00 87.06 90 TYR A N 1
ATOM 739 C CA . TYR A 1 90 ? 0.568 11.925 -22.193 1.00 87.06 90 TYR A CA 1
ATOM 740 C C . TYR A 1 90 ? 0.309 10.600 -21.472 1.00 87.06 90 TYR A C 1
ATOM 742 O O . TYR A 1 90 ? -0.780 10.030 -21.557 1.00 87.06 90 TYR A O 1
ATOM 750 N N . MET A 1 91 ? 1.263 10.162 -20.656 1.00 86.50 91 MET A N 1
ATOM 751 C CA . MET A 1 91 ? 1.102 8.950 -19.869 1.00 86.50 91 MET A CA 1
ATOM 752 C C . MET A 1 91 ? 0.028 9.083 -18.784 1.00 86.50 91 MET A C 1
ATOM 754 O O . MET A 1 91 ? -0.664 8.111 -18.481 1.00 86.50 91 MET A O 1
ATOM 758 N N . ALA A 1 92 ? -0.157 10.268 -18.194 1.00 86.06 92 ALA A N 1
ATOM 759 C CA . ALA A 1 92 ? -1.258 10.500 -17.260 1.00 86.06 92 ALA A CA 1
ATOM 760 C C . ALA A 1 92 ? -2.623 10.211 -17.907 1.00 86.06 92 ALA A C 1
ATOM 762 O O . ALA A 1 92 ? -3.504 9.642 -17.256 1.00 86.06 92 ALA A O 1
ATOM 763 N N . HIS A 1 93 ? -2.782 10.555 -19.188 1.00 84.69 93 HIS A N 1
ATOM 764 C CA . HIS A 1 93 ? -3.972 10.206 -19.957 1.00 84.69 93 HIS A CA 1
ATOM 765 C C . HIS A 1 93 ? -4.081 8.701 -20.223 1.00 84.69 93 HIS A C 1
ATOM 767 O O . HIS A 1 93 ? -5.162 8.144 -20.038 1.00 84.69 93 HIS A O 1
ATOM 773 N N . GLU A 1 94 ? -2.993 8.021 -20.592 1.00 87.06 94 GLU A N 1
ATOM 774 C CA . GLU A 1 94 ? -3.014 6.565 -20.824 1.00 87.06 94 GLU A CA 1
ATOM 775 C C . GLU A 1 94 ? -3.304 5.758 -19.550 1.00 87.06 94 GLU A C 1
ATOM 777 O O . GLU A 1 94 ? -3.996 4.740 -19.584 1.00 87.06 94 GLU A O 1
ATOM 782 N N . LEU A 1 95 ? -2.811 6.227 -18.403 1.00 86.44 95 LEU A N 1
ATOM 783 C CA . LEU A 1 95 ? -3.040 5.598 -17.104 1.00 86.44 95 LEU A CA 1
ATOM 784 C C . LEU A 1 95 ? -4.382 5.998 -16.474 1.00 86.44 95 LEU A C 1
ATOM 786 O O . LEU A 1 95 ? -4.709 5.544 -15.370 1.00 86.44 95 LEU A O 1
ATOM 790 N N . TRP A 1 96 ? -5.196 6.812 -17.150 1.00 80.38 96 TRP A N 1
ATOM 791 C CA . TRP A 1 96 ? -6.529 7.143 -16.666 1.00 80.38 96 TRP A CA 1
ATOM 792 C C . TRP A 1 96 ? -7.378 5.873 -16.524 1.00 80.38 96 TRP A C 1
ATOM 794 O O . TRP A 1 96 ? -7.556 5.104 -17.464 1.00 80.38 96 TRP A O 1
ATOM 804 N N . ASN A 1 97 ? -7.916 5.643 -15.321 1.00 79.19 97 ASN A N 1
ATOM 805 C CA . ASN A 1 97 ? -8.659 4.426 -14.959 1.00 79.19 97 ASN A CA 1
ATOM 806 C C . ASN A 1 97 ? -7.841 3.115 -15.055 1.00 79.19 97 ASN A C 1
ATOM 808 O O . ASN A 1 97 ? -8.394 2.013 -14.956 1.00 79.19 97 ASN A O 1
ATOM 812 N N . PHE A 1 98 ? -6.516 3.207 -15.191 1.00 85.38 98 PHE A N 1
ATOM 813 C CA . PHE A 1 98 ? -5.642 2.049 -15.108 1.00 85.38 98 PHE A CA 1
ATOM 814 C C . PHE A 1 98 ? -5.656 1.481 -13.686 1.00 85.38 98 PHE A C 1
ATOM 816 O O . PHE A 1 98 ? -5.463 2.183 -12.689 1.00 85.38 98 PHE A O 1
ATOM 823 N N . ARG A 1 99 ? -5.861 0.167 -13.569 1.00 85.44 99 ARG A N 1
ATOM 824 C CA . ARG A 1 99 ? -5.802 -0.521 -12.273 1.00 85.44 99 ARG A CA 1
ATOM 825 C C . ARG A 1 99 ? -4.347 -0.726 -11.866 1.00 85.44 99 ARG A C 1
ATOM 827 O O . ARG A 1 99 ? -3.775 -1.783 -12.118 1.00 85.44 99 ARG A O 1
ATOM 834 N N . ASN A 1 100 ? -3.791 0.287 -11.203 1.00 87.81 100 ASN A N 1
ATOM 835 C CA . ASN A 1 100 ? -2.377 0.340 -10.825 1.00 87.81 100 ASN A CA 1
ATOM 836 C C . ASN A 1 100 ? -1.928 -0.775 -9.866 1.00 87.81 100 ASN A C 1
ATOM 838 O O . ASN A 1 100 ? -0.750 -1.125 -9.822 1.00 87.81 100 ASN A O 1
ATOM 842 N N . GLY A 1 101 ? -2.863 -1.324 -9.091 1.00 88.94 101 GLY A N 1
ATOM 843 C CA . GLY A 1 101 ? -2.621 -2.441 -8.190 1.00 88.94 101 GLY A CA 1
ATOM 844 C C . GLY A 1 101 ? -3.581 -3.595 -8.445 1.00 88.94 101 GLY A C 1
ATOM 845 O O . GLY A 1 101 ? -4.741 -3.395 -8.818 1.00 88.94 101 GLY A O 1
ATOM 846 N N . ARG A 1 102 ? -3.097 -4.814 -8.215 1.00 89.75 102 ARG A N 1
ATOM 847 C CA . ARG A 1 102 ? -3.904 -6.038 -8.223 1.00 89.75 102 ARG A CA 1
ATOM 848 C C . ARG A 1 102 ? -3.447 -6.965 -7.116 1.00 89.75 102 ARG A C 1
ATOM 850 O O . ARG A 1 102 ? -2.266 -7.032 -6.819 1.00 89.75 102 ARG A O 1
ATOM 857 N N . TRP A 1 103 ? -4.373 -7.723 -6.561 1.00 91.94 103 TRP A N 1
ATOM 858 C CA . TRP A 1 103 ? -4.087 -8.791 -5.612 1.00 91.94 103 TRP A CA 1
ATOM 859 C C . TRP A 1 103 ? -4.703 -10.094 -6.120 1.00 91.94 103 TRP A C 1
ATOM 861 O O . TRP A 1 103 ? -5.605 -10.072 -6.962 1.00 91.94 103 TRP A O 1
ATOM 871 N N . TRP A 1 104 ? -4.194 -11.224 -5.641 1.00 93.19 104 TRP A N 1
ATOM 872 C CA . TRP A 1 104 ? -4.729 -12.550 -5.949 1.00 93.19 104 TRP A CA 1
ATOM 873 C C . TRP A 1 104 ? -4.654 -13.460 -4.725 1.00 93.19 104 TRP A C 1
ATOM 875 O O . TRP A 1 104 ? -4.003 -13.126 -3.732 1.00 93.19 104 TRP A O 1
ATOM 885 N N . GLY A 1 105 ? -5.303 -14.618 -4.829 1.00 91.31 105 GLY A N 1
ATOM 886 C CA . GLY A 1 105 ? -5.323 -15.631 -3.783 1.00 91.31 105 GLY A CA 1
ATOM 887 C C . GLY A 1 105 ? -6.322 -15.353 -2.667 1.00 91.31 105 GLY A C 1
ATOM 888 O O . GLY A 1 105 ? -7.108 -14.406 -2.724 1.00 91.31 105 GLY A O 1
ATOM 889 N N . ASP A 1 106 ? -6.288 -16.218 -1.658 1.00 88.81 106 ASP A N 1
ATOM 890 C CA . ASP A 1 106 ? -7.174 -16.158 -0.501 1.00 88.81 106 ASP A CA 1
ATOM 891 C C . ASP A 1 106 ? -6.530 -15.404 0.671 1.00 88.81 106 ASP A C 1
ATOM 893 O O . ASP A 1 106 ? -5.468 -15.768 1.183 1.00 88.81 106 ASP A O 1
ATOM 897 N N . TRP A 1 107 ? -7.205 -14.342 1.102 1.00 87.00 107 TRP A N 1
ATOM 898 C CA . TRP A 1 107 ? -6.775 -13.470 2.194 1.00 87.00 107 TRP A CA 1
ATOM 899 C C . TRP A 1 107 ? -7.523 -13.742 3.505 1.00 87.00 107 TRP A C 1
ATOM 901 O O . TRP A 1 107 ? -7.193 -13.135 4.519 1.00 87.00 107 TRP A O 1
ATOM 911 N N . ASN A 1 108 ? -8.478 -14.680 3.528 1.00 86.44 108 ASN A N 1
ATOM 912 C CA . ASN A 1 108 ? -9.218 -15.069 4.734 1.00 86.44 108 ASN A CA 1
ATOM 913 C C . ASN A 1 108 ? -8.466 -16.136 5.548 1.00 86.44 108 ASN A C 1
ATOM 915 O O . ASN A 1 108 ? -9.035 -17.152 5.939 1.00 86.44 108 ASN A O 1
ATOM 919 N N . GLN A 1 109 ? -7.173 -15.927 5.784 1.00 85.06 109 GLN A N 1
ATOM 920 C CA . GLN A 1 109 ? -6.330 -16.853 6.547 1.00 85.06 109 GLN A CA 1
ATOM 921 C C . GLN A 1 109 ? -5.703 -16.125 7.728 1.00 85.06 109 GLN A C 1
ATOM 923 O O . GLN A 1 109 ? -5.701 -14.894 7.768 1.00 85.06 109 GLN A O 1
ATOM 928 N N . ALA A 1 110 ? -5.151 -16.889 8.671 1.00 85.19 110 ALA A N 1
ATOM 929 C CA . ALA A 1 110 ? -4.399 -16.310 9.773 1.00 85.19 110 ALA A CA 1
ATOM 930 C C . ALA A 1 110 ? -3.274 -15.401 9.228 1.00 85.19 110 ALA A C 1
ATOM 932 O O . ALA A 1 110 ? -2.605 -15.772 8.251 1.00 85.19 110 ALA A O 1
ATOM 933 N N . PRO A 1 111 ? -3.095 -14.201 9.801 1.00 84.31 111 PRO A N 1
ATOM 934 C CA . PRO A 1 111 ? -2.034 -13.302 9.380 1.00 84.31 111 PRO A CA 1
ATOM 935 C C . PRO A 1 111 ? -0.665 -13.909 9.713 1.00 84.31 111 PRO A C 1
ATOM 937 O O . PRO A 1 111 ? -0.509 -14.600 10.717 1.00 84.31 111 PRO A O 1
ATOM 940 N N . VAL A 1 112 ? 0.332 -13.642 8.866 1.00 82.19 112 VAL A N 1
ATOM 941 C CA . VAL A 1 112 ? 1.725 -14.069 9.111 1.00 82.19 112 VAL A CA 1
ATOM 942 C C . VAL A 1 112 ? 2.330 -13.299 10.290 1.00 82.19 112 VAL A C 1
ATOM 944 O O . VAL A 1 112 ? 3.152 -13.834 11.024 1.00 82.19 112 VAL A O 1
ATOM 947 N N . TRP A 1 113 ? 1.913 -12.047 10.463 1.00 85.94 113 TRP A N 1
ATOM 948 C CA . TRP A 1 113 ? 2.316 -11.149 11.538 1.00 85.94 113 TRP A CA 1
ATOM 949 C C . TRP A 1 113 ? 1.203 -10.125 11.787 1.00 85.94 113 TRP A C 1
ATOM 951 O O . TRP A 1 113 ? 0.372 -9.873 10.910 1.00 85.94 113 TRP A O 1
ATOM 961 N N . GLU A 1 114 ? 1.186 -9.521 12.973 1.00 85.94 114 GLU A N 1
ATOM 962 C CA . GLU A 1 114 ? 0.186 -8.521 13.356 1.00 85.94 114 GLU A CA 1
ATOM 963 C C . GLU A 1 114 ? 0.823 -7.160 13.650 1.00 85.94 114 GLU A C 1
ATOM 965 O O . GLU A 1 114 ? 1.936 -7.072 14.163 1.00 85.94 114 GLU A O 1
ATOM 970 N N . LEU A 1 115 ? 0.081 -6.076 13.402 1.00 85.25 115 LEU A N 1
ATOM 971 C CA . LEU A 1 115 ? 0.553 -4.713 13.684 1.00 85.25 115 LEU A CA 1
ATOM 972 C C . LEU A 1 115 ? 0.884 -4.490 15.162 1.00 85.25 115 LEU A C 1
ATOM 974 O O . LEU A 1 115 ? 1.841 -3.790 15.463 1.00 85.25 115 LEU A O 1
ATOM 978 N N . LYS A 1 116 ? 0.139 -5.126 16.074 1.00 85.19 116 LYS A N 1
ATOM 979 C CA . LYS A 1 116 ? 0.406 -5.055 17.519 1.00 85.19 116 LYS A CA 1
ATOM 980 C C . LYS A 1 116 ? 1.765 -5.639 17.889 1.00 85.19 116 LYS A C 1
ATOM 982 O O . LYS A 1 116 ? 2.394 -5.166 18.826 1.00 85.19 116 LYS A O 1
ATOM 987 N N . GLN A 1 117 ? 2.205 -6.671 17.167 1.00 85.75 117 GLN A N 1
ATOM 988 C CA . GLN A 1 117 ? 3.530 -7.247 17.366 1.00 85.75 117 GLN A CA 1
ATOM 989 C C . GLN A 1 117 ? 4.605 -6.247 16.934 1.00 85.75 117 GLN A C 1
ATOM 991 O O . GLN A 1 117 ? 5.541 -6.003 17.682 1.00 85.75 117 GLN A O 1
ATOM 996 N N . ALA A 1 118 ? 4.428 -5.616 15.771 1.00 84.94 118 ALA A N 1
ATOM 997 C CA . ALA A 1 118 ? 5.373 -4.618 15.281 1.00 84.94 118 ALA A CA 1
ATOM 998 C C . ALA A 1 118 ? 5.447 -3.382 16.193 1.00 84.94 118 ALA A C 1
ATOM 1000 O O . ALA A 1 118 ? 6.534 -2.903 16.493 1.00 84.94 118 ALA A O 1
ATOM 1001 N N . GLU A 1 119 ? 4.304 -2.915 16.700 1.00 86.38 119 GLU A N 1
ATOM 1002 C CA . GLU A 1 119 ? 4.246 -1.839 17.694 1.00 86.38 119 GLU A CA 1
ATOM 1003 C C . GLU A 1 119 ? 4.987 -2.217 18.987 1.00 86.38 119 GLU A C 1
ATOM 1005 O O . GLU A 1 119 ? 5.763 -1.421 19.511 1.00 86.38 119 GLU A O 1
ATOM 1010 N N . ALA A 1 120 ? 4.806 -3.448 19.480 1.00 85.81 120 ALA A N 1
ATOM 1011 C CA . ALA A 1 120 ? 5.512 -3.947 20.661 1.00 85.81 120 ALA A CA 1
ATOM 1012 C C . ALA A 1 120 ? 7.033 -4.080 20.446 1.00 85.81 120 ALA A C 1
ATOM 1014 O O . ALA A 1 120 ? 7.798 -3.917 21.395 1.00 85.81 120 ALA A O 1
ATOM 1015 N N . GLU A 1 121 ? 7.471 -4.344 19.212 1.00 89.12 121 GLU A N 1
ATOM 1016 C CA . GLU A 1 121 ? 8.885 -4.352 18.807 1.00 89.12 121 GLU A CA 1
ATOM 1017 C C . GLU A 1 121 ? 9.457 -2.932 18.592 1.00 89.12 121 GLU A C 1
ATOM 1019 O O . GLU A 1 121 ? 10.647 -2.781 18.325 1.00 89.12 121 GLU A O 1
ATOM 1024 N N . GLY A 1 122 ? 8.642 -1.882 18.764 1.00 86.88 122 GLY A N 1
ATOM 1025 C CA . GLY A 1 122 ? 9.057 -0.482 18.635 1.00 86.88 122 GLY A CA 1
ATOM 1026 C C . GLY A 1 122 ? 9.111 0.029 17.194 1.00 86.88 122 GLY A C 1
ATOM 1027 O O . GLY A 1 122 ? 9.718 1.069 16.938 1.00 86.88 122 GLY A O 1
ATOM 1028 N N . GLU A 1 123 ? 8.495 -0.685 16.251 1.00 89.75 123 GLU A N 1
ATOM 1029 C CA . GLU A 1 123 ? 8.477 -0.309 14.839 1.00 89.75 123 GLU A CA 1
ATOM 1030 C C . GLU A 1 123 ? 7.459 0.804 14.554 1.00 89.75 123 GLU A C 1
ATOM 1032 O O . GLU A 1 123 ? 6.365 0.854 15.125 1.00 89.75 123 GLU A O 1
ATOM 1037 N N . ASP A 1 124 ? 7.782 1.682 13.599 1.00 85.62 124 ASP A N 1
ATOM 1038 C CA . ASP A 1 124 ? 6.853 2.719 13.148 1.00 85.62 124 ASP A CA 1
ATOM 1039 C C . ASP A 1 124 ? 5.704 2.105 12.333 1.00 85.62 124 ASP A C 1
ATOM 1041 O O . ASP A 1 124 ? 5.824 1.802 11.138 1.00 85.62 124 ASP A O 1
ATOM 1045 N N . VAL A 1 125 ? 4.547 1.975 12.981 1.00 86.25 125 VAL A N 1
ATOM 1046 C CA . VAL A 1 125 ? 3.281 1.522 12.388 1.00 86.25 125 VAL A CA 1
ATOM 1047 C C . VAL A 1 125 ? 2.347 2.677 12.000 1.00 86.25 125 VAL A C 1
ATOM 1049 O O . VAL A 1 125 ? 1.239 2.434 11.507 1.00 86.25 125 VAL A O 1
ATOM 1052 N N . ALA A 1 126 ? 2.781 3.936 12.153 1.00 81.81 126 ALA A N 1
ATOM 1053 C CA . ALA A 1 126 ? 1.944 5.111 11.924 1.00 81.81 126 ALA A CA 1
ATOM 1054 C C . ALA A 1 126 ? 1.390 5.146 10.493 1.00 81.81 126 ALA A C 1
ATOM 1056 O O . ALA A 1 126 ? 2.049 4.773 9.519 1.00 81.81 126 ALA A O 1
ATOM 1057 N N . GLY A 1 127 ? 0.138 5.558 10.340 1.00 82.38 127 GLY A N 1
ATOM 1058 C CA . GLY A 1 127 ? -0.573 5.542 9.062 1.00 82.38 127 GLY A CA 1
ATOM 1059 C C . GLY A 1 127 ? -1.044 4.158 8.588 1.00 82.38 127 GLY A C 1
ATOM 1060 O O . GLY A 1 127 ? -2.175 4.060 8.125 1.00 82.38 127 GLY A O 1
ATOM 1061 N N . ILE A 1 128 ? -0.278 3.069 8.759 1.00 85.62 128 ILE A N 1
ATOM 1062 C CA . ILE A 1 128 ? -0.802 1.706 8.509 1.00 85.62 128 ILE A CA 1
ATOM 1063 C C . ILE A 1 128 ? -1.846 1.360 9.573 1.00 85.62 128 ILE A C 1
ATOM 1065 O O . ILE A 1 128 ? -2.927 0.851 9.263 1.00 85.62 128 ILE A O 1
ATOM 1069 N N . GLU A 1 129 ? -1.552 1.696 10.827 1.00 87.75 129 GLU A N 1
ATOM 1070 C CA . GLU A 1 129 ? -2.503 1.580 11.927 1.00 87.75 129 GLU A CA 1
ATOM 1071 C C . GLU A 1 129 ? -3.747 2.458 11.686 1.00 87.75 129 GLU A C 1
ATOM 1073 O O . GLU A 1 129 ? -4.874 2.002 11.875 1.00 87.75 129 GLU A O 1
ATOM 1078 N N . GLU A 1 130 ? -3.569 3.683 11.177 1.00 87.12 130 GLU A N 1
ATOM 1079 C CA . GLU A 1 130 ? -4.682 4.579 10.834 1.00 87.12 130 GLU A CA 1
ATOM 1080 C C . GLU A 1 130 ? -5.588 3.963 9.767 1.00 87.12 130 GLU A C 1
ATOM 1082 O O . GLU A 1 130 ? -6.802 3.898 9.944 1.00 87.12 130 GLU A O 1
ATOM 1087 N N . VAL A 1 131 ? -5.012 3.442 8.683 1.00 85.94 131 VAL A N 1
ATOM 1088 C CA . VAL A 1 131 ? -5.772 2.777 7.615 1.00 85.94 131 VAL A CA 1
ATOM 1089 C C . VAL A 1 131 ? -6.482 1.530 8.134 1.00 85.94 131 VAL A C 1
ATOM 1091 O O . VAL A 1 131 ? -7.625 1.273 7.755 1.00 85.94 131 VAL A O 1
ATOM 1094 N N . THR A 1 132 ? -5.856 0.795 9.052 1.00 87.19 132 THR A N 1
ATOM 1095 C CA . THR A 1 132 ? -6.470 -0.367 9.705 1.00 87.19 132 THR A CA 1
ATOM 1096 C C . THR A 1 132 ? -7.683 0.045 10.542 1.00 87.19 132 THR A C 1
ATOM 1098 O O . THR A 1 132 ? -8.754 -0.550 10.397 1.00 87.19 132 THR A O 1
ATOM 1101 N N . LYS A 1 133 ? -7.564 1.107 11.352 1.00 86.56 133 LYS A N 1
ATOM 1102 C CA . LYS A 1 133 ? -8.689 1.696 12.100 1.00 86.56 133 LYS A CA 1
ATOM 1103 C C . LYS A 1 133 ? -9.808 2.108 11.144 1.00 86.56 133 LYS A C 1
ATOM 1105 O O . LYS A 1 133 ? -10.959 1.718 11.342 1.00 86.56 133 LYS A O 1
ATOM 1110 N N . LEU A 1 134 ? -9.471 2.801 10.055 1.00 84.69 134 LEU A N 1
ATOM 1111 C CA . LEU A 1 134 ? -10.446 3.230 9.052 1.00 84.69 134 LEU A CA 1
ATOM 1112 C C . LEU A 1 134 ? -11.188 2.041 8.426 1.00 84.69 134 LEU A C 1
ATOM 1114 O O . LEU A 1 134 ? -12.413 2.084 8.325 1.00 84.69 134 LEU A O 1
ATOM 1118 N N . GLN A 1 135 ? -10.489 0.957 8.069 1.00 81.31 135 GLN A N 1
ATOM 1119 C CA . GLN A 1 135 ? -11.109 -0.265 7.537 1.00 81.31 135 GLN A CA 1
ATOM 1120 C C . GLN A 1 135 ? -12.054 -0.945 8.535 1.00 81.31 135 GLN A C 1
ATOM 1122 O O . GLN A 1 135 ? -13.074 -1.504 8.130 1.00 81.31 135 GLN A O 1
ATOM 1127 N N . GLN A 1 136 ? -11.748 -0.865 9.830 1.00 84.12 136 GLN A N 1
ATOM 1128 C CA . GLN A 1 136 ? -12.598 -1.366 10.913 1.00 84.12 136 GLN A CA 1
ATOM 1129 C C . GLN A 1 136 ? -13.785 -0.439 11.226 1.00 84.12 136 GLN A C 1
ATOM 1131 O O . GLN A 1 136 ? -14.591 -0.747 12.103 1.00 84.12 136 GLN A O 1
ATOM 1136 N N . GLY A 1 137 ? -13.917 0.687 10.517 1.00 84.88 137 GLY A N 1
ATOM 1137 C CA . GLY A 1 137 ? -14.951 1.677 10.790 1.00 84.88 137 GLY A CA 1
ATOM 1138 C C . GLY A 1 137 ? -14.660 2.480 12.053 1.00 84.88 137 GLY A C 1
ATOM 1139 O O . GLY A 1 137 ? -15.589 2.850 12.761 1.00 84.88 137 GLY A O 1
ATOM 1140 N N . ILE A 1 138 ? -13.388 2.728 12.361 1.00 86.44 138 ILE A N 1
ATOM 1141 C CA . ILE A 1 138 ? -12.923 3.478 13.528 1.00 86.44 138 ILE A CA 1
ATOM 1142 C C . ILE A 1 138 ? -12.162 4.722 13.051 1.00 86.44 138 ILE A C 1
ATOM 1144 O O . ILE A 1 138 ? -11.336 4.659 12.144 1.00 86.44 138 ILE A O 1
ATOM 1148 N N . CYS A 1 139 ? -12.446 5.873 13.654 1.00 81.94 139 CYS A N 1
ATOM 1149 C CA . CYS A 1 139 ? -11.732 7.117 13.400 1.00 81.94 139 CYS A CA 1
ATOM 1150 C C . CYS A 1 139 ? -10.283 7.009 13.891 1.00 81.94 139 CYS A C 1
ATOM 1152 O O . CYS A 1 139 ? -10.053 6.678 15.055 1.00 81.94 139 CYS A O 1
ATOM 1154 N N . ALA A 1 140 ? -9.317 7.327 13.026 1.00 83.69 140 ALA A N 1
ATOM 1155 C CA . ALA A 1 140 ? -7.896 7.293 13.366 1.00 83.69 140 ALA A CA 1
ATOM 1156 C C . ALA A 1 140 ? -7.503 8.327 14.440 1.00 83.69 140 ALA A C 1
ATOM 1158 O O . ALA A 1 140 ? -6.602 8.054 15.227 1.00 83.69 140 ALA A O 1
ATOM 1159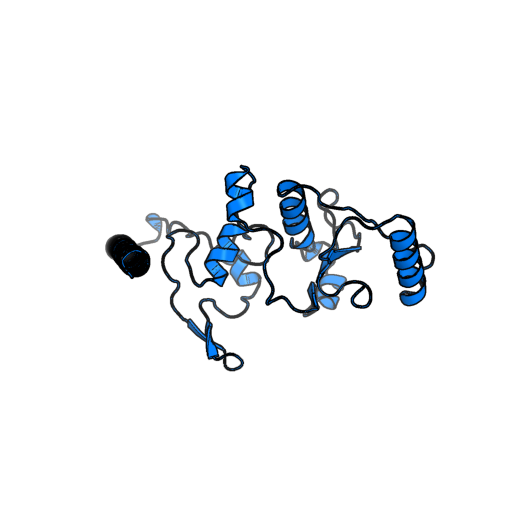 N N . ASP A 1 141 ? -8.209 9.463 14.515 1.00 80.56 141 ASP A N 1
ATOM 1160 C CA . ASP A 1 141 ? -7.881 10.564 15.432 1.00 80.56 141 ASP A CA 1
ATOM 1161 C C . ASP A 1 141 ? -8.506 10.406 16.823 1.00 80.56 141 ASP A C 1
ATOM 1163 O O . ASP A 1 141 ? -7.843 10.601 17.837 1.00 80.56 141 ASP A O 1
ATOM 1167 N N . CYS A 1 142 ? -9.801 10.073 16.889 1.00 79.81 142 CYS A N 1
ATOM 1168 C CA . CYS A 1 142 ? -10.544 10.020 18.154 1.00 79.81 142 CYS A CA 1
ATOM 1169 C C . CYS A 1 142 ? -10.927 8.603 18.602 1.00 79.81 142 CYS A C 1
ATOM 1171 O O . CYS A 1 142 ? -11.504 8.438 19.675 1.00 79.81 142 CYS A O 1
ATOM 1173 N N . GLY A 1 143 ? -10.658 7.574 17.791 1.00 81.06 143 GLY A N 1
ATOM 1174 C CA . GLY A 1 143 ? -10.974 6.181 18.119 1.00 81.06 143 GLY A CA 1
ATOM 1175 C C . GLY A 1 143 ? -12.468 5.840 18.115 1.00 81.06 143 GLY A C 1
ATOM 1176 O O . GLY A 1 143 ? -12.841 4.702 18.412 1.00 81.06 143 GLY A O 1
ATOM 1177 N N . LEU A 1 144 ? -13.346 6.785 17.772 1.00 78.94 144 LEU A N 1
ATOM 1178 C CA . LEU A 1 144 ? -14.786 6.551 17.711 1.00 78.94 144 LEU A CA 1
ATOM 1179 C C . LEU A 1 144 ? -15.218 5.751 16.485 1.00 78.94 144 LEU A C 1
ATOM 1181 O O . LEU A 1 144 ? -14.557 5.825 15.450 1.00 78.94 144 LEU A O 1
ATOM 1185 N N . PRO A 1 145 ? -16.349 5.023 16.559 1.00 83.69 145 PRO A N 1
ATOM 1186 C CA . PRO A 1 145 ? -16.926 4.422 15.371 1.00 83.69 145 PRO A CA 1
ATOM 1187 C C . PRO A 1 145 ? -17.267 5.500 14.335 1.00 83.69 145 PRO A C 1
ATOM 1189 O O . PRO A 1 145 ? -17.890 6.517 14.643 1.00 83.69 145 PRO A O 1
ATOM 1192 N N . LEU A 1 146 ? -16.874 5.264 13.088 1.00 81.62 146 LEU A N 1
ATOM 1193 C CA . LEU A 1 146 ? -17.272 6.075 11.952 1.00 81.62 146 LEU A CA 1
ATOM 1194 C C . LEU A 1 146 ? -18.770 5.900 11.698 1.00 81.62 146 LEU A C 1
ATOM 1196 O O . LEU A 1 146 ? -19.340 4.818 11.850 1.00 81.62 146 LEU A O 1
ATOM 1200 N N . LYS A 1 147 ? -19.416 6.975 11.247 1.00 79.88 147 LYS A N 1
ATOM 1201 C CA . LYS A 1 147 ? -20.817 6.914 10.832 1.00 79.88 147 LYS A CA 1
ATOM 1202 C C . LYS A 1 147 ? -20.951 6.030 9.593 1.00 79.88 147 LYS A C 1
ATOM 1204 O O . LYS A 1 147 ? -20.298 6.277 8.580 1.00 79.88 147 LYS A O 1
ATOM 1209 N N . VAL A 1 148 ? -21.865 5.064 9.642 1.00 80.56 148 VAL A N 1
ATOM 1210 C CA . VAL A 1 148 ? -22.252 4.279 8.465 1.00 80.56 148 VAL A CA 1
ATOM 1211 C C . VAL A 1 148 ? -22.886 5.217 7.434 1.00 80.56 148 VAL A C 1
ATOM 1213 O O . VAL A 1 148 ? -23.895 5.872 7.700 1.00 80.56 148 VAL A O 1
ATOM 1216 N N . LYS A 1 149 ? -22.268 5.315 6.257 1.00 77.56 149 LYS A N 1
ATOM 1217 C CA . LYS A 1 149 ? -22.749 6.096 5.108 1.00 77.56 149 LYS A CA 1
ATOM 1218 C C . LYS A 1 149 ? -23.721 5.304 4.237 1.00 77.56 149 LYS A C 1
ATOM 1220 O O . LYS A 1 149 ? -24.552 5.906 3.568 1.00 77.56 149 LYS A O 1
ATOM 1225 N N . GLY A 1 150 ? -23.623 3.977 4.243 1.00 79.88 150 GLY A N 1
ATOM 1226 C CA . GLY A 1 150 ? -24.510 3.083 3.504 1.00 79.88 150 GLY A CA 1
ATOM 1227 C C . GLY A 1 150 ? -24.126 1.622 3.698 1.00 79.88 150 GLY A C 1
ATOM 1228 O O . GLY A 1 150 ? -23.311 1.306 4.559 1.00 79.88 150 GLY A O 1
ATOM 1229 N N . TYR A 1 151 ? -24.680 0.737 2.874 1.00 80.62 151 TYR A N 1
ATOM 1230 C CA . TYR A 1 151 ? -24.355 -0.689 2.881 1.00 80.62 151 TYR A CA 1
ATOM 1231 C C . TYR A 1 151 ? -23.943 -1.135 1.482 1.00 80.62 151 TYR A C 1
ATOM 1233 O O . TYR A 1 151 ? -24.484 -0.677 0.475 1.00 80.62 151 TYR A O 1
ATOM 1241 N N . SER A 1 152 ? -22.954 -2.020 1.409 1.00 77.00 152 SER A N 1
ATOM 1242 C CA . SER A 1 152 ? -22.524 -2.609 0.144 1.00 77.00 152 SER A CA 1
ATOM 1243 C C . SER A 1 152 ? -23.635 -3.488 -0.424 1.00 77.00 152 SER A C 1
ATOM 1245 O O . SER A 1 152 ? -23.973 -4.510 0.165 1.00 77.00 152 SER A O 1
ATOM 1247 N N . HIS A 1 153 ? -24.140 -3.157 -1.613 1.00 77.81 153 HIS A N 1
ATOM 1248 C CA . HIS A 1 153 ? -25.135 -3.987 -2.305 1.00 77.81 153 HIS A CA 1
ATOM 1249 C C . HIS A 1 153 ? -24.634 -5.409 -2.616 1.00 77.81 153 HIS A C 1
ATOM 1251 O O . HIS A 1 153 ? -25.442 -6.309 -2.796 1.00 77.81 153 HIS A O 1
ATOM 1257 N N . LYS A 1 154 ? -23.311 -5.623 -2.683 1.00 78.44 154 LYS A N 1
ATOM 1258 C CA . LYS A 1 154 ? -22.715 -6.935 -2.988 1.00 78.44 154 LYS A CA 1
ATOM 1259 C C . LYS A 1 154 ? -22.487 -7.804 -1.757 1.00 78.44 154 LYS A C 1
ATOM 1261 O O . LYS A 1 154 ? -22.531 -9.020 -1.860 1.00 78.44 154 LYS A O 1
ATOM 1266 N N . THR A 1 155 ? -22.154 -7.193 -0.622 1.00 80.88 155 THR A N 1
ATOM 1267 C CA . THR A 1 155 ? -21.680 -7.922 0.569 1.00 80.88 155 THR A CA 1
ATOM 1268 C C . THR A 1 155 ? -22.541 -7.693 1.806 1.00 80.88 155 THR A C 1
ATOM 1270 O O . THR A 1 155 ? -22.287 -8.323 2.826 1.00 80.88 155 THR A O 1
ATOM 1273 N N . GLY A 1 156 ? -23.498 -6.761 1.767 1.00 83.44 156 GLY A N 1
ATOM 1274 C CA . GLY A 1 156 ? -24.336 -6.373 2.907 1.00 83.44 156 GLY A CA 1
ATOM 1275 C C . GLY A 1 156 ? -23.592 -5.655 4.039 1.00 83.44 156 GLY A C 1
ATOM 1276 O O . GLY A 1 156 ? -24.211 -5.236 5.009 1.00 83.44 156 GLY A O 1
ATOM 1277 N N . LYS A 1 157 ? -22.266 -5.490 3.939 1.00 81.00 157 LYS A N 1
ATOM 1278 C CA . LYS A 1 157 ? -21.440 -4.881 4.991 1.00 81.00 157 LYS A CA 1
ATOM 1279 C C . LYS A 1 157 ? -21.617 -3.355 5.040 1.00 81.00 157 LYS A C 1
ATOM 1281 O O . LYS A 1 157 ? -21.793 -2.744 3.976 1.00 81.00 157 LYS A O 1
ATOM 1286 N N . PRO A 1 158 ? -21.541 -2.733 6.234 1.00 79.94 158 PRO A N 1
ATOM 1287 C CA . PRO A 1 158 ? -21.593 -1.282 6.372 1.00 79.94 158 PRO A CA 1
ATOM 1288 C C . PRO A 1 158 ? -20.415 -0.622 5.646 1.00 79.94 158 PRO A C 1
ATOM 1290 O O . PRO A 1 158 ? -19.282 -1.097 5.691 1.00 79.94 158 PRO A O 1
ATOM 1293 N N . LEU A 1 159 ? -20.702 0.485 4.969 1.00 74.31 159 LEU A N 1
ATOM 1294 C CA . LEU A 1 159 ? -19.736 1.360 4.315 1.00 74.31 159 LEU A CA 1
ATOM 1295 C C . LEU A 1 159 ? -19.589 2.623 5.158 1.00 74.31 159 LEU A C 1
ATOM 1297 O O . LEU A 1 159 ? -20.563 3.349 5.359 1.00 74.31 159 LEU A O 1
ATOM 1301 N N . PHE A 1 160 ? -18.379 2.893 5.639 1.00 77.75 160 PHE A N 1
ATOM 1302 C CA . PHE A 1 160 ? -18.094 4.033 6.517 1.00 77.75 160 PHE A CA 1
ATOM 1303 C C . PHE A 1 160 ? -17.541 5.257 5.770 1.00 77.75 160 PHE A C 1
ATOM 1305 O O . PHE A 1 160 ? -17.616 6.377 6.268 1.00 77.75 160 PHE A O 1
ATOM 1312 N N . TRP A 1 161 ? -17.015 5.065 4.560 1.00 72.44 161 TRP A N 1
ATOM 1313 C CA . TRP A 1 161 ? -16.375 6.108 3.755 1.00 72.44 161 TRP A CA 1
ATOM 1314 C C . TRP A 1 161 ? -17.137 6.397 2.459 1.00 72.44 161 TRP A C 1
ATOM 1316 O O . TRP A 1 161 ? -17.946 5.596 1.982 1.00 72.44 161 TRP A O 1
ATOM 1326 N N . SER A 1 162 ? -16.890 7.584 1.901 1.00 61.53 162 SER A N 1
ATOM 1327 C CA . SER A 1 162 ? -17.460 8.020 0.629 1.00 61.53 162 SER A CA 1
ATOM 1328 C C . SER A 1 162 ? -16.837 7.279 -0.555 1.00 61.53 162 SER A C 1
ATOM 1330 O O . SER A 1 162 ? -15.784 6.648 -0.456 1.00 61.53 162 SER A O 1
ATOM 1332 N N . ARG A 1 163 ? -17.497 7.377 -1.711 1.00 66.50 163 ARG A N 1
ATOM 1333 C CA . ARG A 1 163 ? -16.932 6.963 -3.001 1.00 66.50 163 ARG A CA 1
ATOM 1334 C C . ARG A 1 163 ? -15.612 7.711 -3.278 1.00 66.50 163 ARG A C 1
ATOM 1336 O O . ARG A 1 163 ? -15.396 8.758 -2.661 1.00 66.50 163 ARG A O 1
ATOM 1343 N N . PRO A 1 164 ? -14.756 7.202 -4.190 1.00 69.38 164 PRO A N 1
ATOM 1344 C CA . PRO A 1 164 ? -13.563 7.916 -4.634 1.00 69.38 164 PRO A CA 1
ATOM 1345 C C . PRO A 1 164 ? -13.886 9.376 -4.947 1.00 69.38 164 PRO A C 1
ATOM 1347 O O . PRO A 1 164 ? -14.878 9.663 -5.620 1.00 69.38 164 PRO A O 1
ATOM 1350 N N . VAL A 1 165 ? -13.070 10.281 -4.417 1.00 70.69 165 VAL A N 1
ATOM 1351 C CA . VAL A 1 165 ? -13.251 11.723 -4.570 1.00 70.69 165 VAL A CA 1
ATOM 1352 C C . VAL A 1 165 ? -12.240 12.231 -5.594 1.00 70.69 165 VAL A C 1
ATOM 1354 O O . VAL A 1 165 ? -11.118 11.731 -5.660 1.00 70.69 165 VAL A O 1
ATOM 1357 N N . GLY A 1 166 ? -12.642 13.190 -6.431 1.00 72.06 166 GLY A N 1
ATOM 1358 C CA . GLY A 1 166 ? -11.772 13.736 -7.472 1.00 72.06 166 GLY A CA 1
ATOM 1359 C C . GLY A 1 166 ? -10.536 14.431 -6.891 1.00 72.06 166 GLY A C 1
ATOM 1360 O O . GLY A 1 166 ? -10.626 15.113 -5.871 1.00 72.06 166 GLY A O 1
ATOM 1361 N N . GLY A 1 167 ? -9.392 14.307 -7.572 1.00 73.75 167 GLY A N 1
ATOM 1362 C CA . GLY A 1 167 ? -8.116 14.874 -7.114 1.00 73.75 167 GLY A CA 1
ATOM 1363 C C . GLY A 1 167 ? -8.147 16.391 -6.894 1.00 73.75 167 GLY A C 1
ATOM 1364 O O . GLY A 1 167 ? -7.501 16.885 -5.975 1.00 73.75 167 GLY A O 1
ATOM 1365 N N . ASN A 1 168 ? -8.964 17.122 -7.662 1.00 72.50 168 ASN A N 1
ATOM 1366 C CA . ASN A 1 168 ? -9.156 18.564 -7.475 1.00 72.50 168 ASN A CA 1
ATOM 1367 C C . ASN A 1 168 ? -9.687 18.900 -6.080 1.00 72.50 168 ASN A C 1
ATOM 1369 O O . ASN A 1 168 ? -9.201 19.842 -5.469 1.00 72.50 168 ASN A O 1
ATOM 1373 N N . TYR A 1 169 ? -10.629 18.104 -5.563 1.00 74.81 169 TYR A N 1
ATOM 1374 C CA . TYR A 1 169 ? -11.185 18.310 -4.227 1.00 74.81 169 TYR A CA 1
ATOM 1375 C C . TYR A 1 169 ? -10.130 18.071 -3.145 1.00 74.81 169 TYR A C 1
ATOM 1377 O O . TYR A 1 169 ? -9.981 18.892 -2.247 1.00 74.81 169 TYR A O 1
ATOM 1385 N N . LEU A 1 170 ? -9.358 16.984 -3.272 1.00 79.88 170 LEU A N 1
ATOM 1386 C CA . LEU A 1 170 ? -8.264 16.673 -2.348 1.00 79.88 170 LEU A CA 1
ATOM 1387 C C . LEU A 1 170 ? -7.215 17.790 -2.329 1.00 79.88 170 LEU A C 1
ATOM 1389 O O . LEU A 1 170 ? -6.765 18.195 -1.260 1.00 79.88 170 LEU A O 1
ATOM 1393 N N . ARG A 1 171 ? -6.860 18.325 -3.504 1.00 74.75 171 ARG A N 1
ATOM 1394 C CA . ARG A 1 171 ? -5.922 19.446 -3.619 1.00 74.75 171 ARG A CA 1
ATOM 1395 C C . ARG A 1 171 ? -6.496 20.722 -3.001 1.00 74.75 171 ARG A C 1
ATOM 1397 O O . ARG A 1 171 ? -5.795 21.371 -2.234 1.00 74.75 171 ARG A O 1
ATOM 1404 N N . SER A 1 172 ? -7.750 21.069 -3.303 1.00 76.50 172 SER A N 1
ATOM 1405 C CA . SER A 1 172 ? -8.382 22.286 -2.775 1.00 76.50 172 SER A CA 1
ATOM 1406 C C . SER A 1 172 ? -8.603 22.245 -1.268 1.00 76.50 172 SER A C 1
ATOM 1408 O O . SER A 1 172 ? -8.604 23.290 -0.641 1.00 76.50 172 SER A O 1
ATOM 1410 N N . SER A 1 173 ? -8.783 21.057 -0.685 1.00 77.94 173 SER A N 1
ATOM 1411 C CA . SER A 1 173 ? -8.993 20.894 0.755 1.00 77.94 173 SER A CA 1
ATOM 1412 C C . SER A 1 173 ? -7.689 20.716 1.542 1.00 77.94 173 SER A C 1
ATOM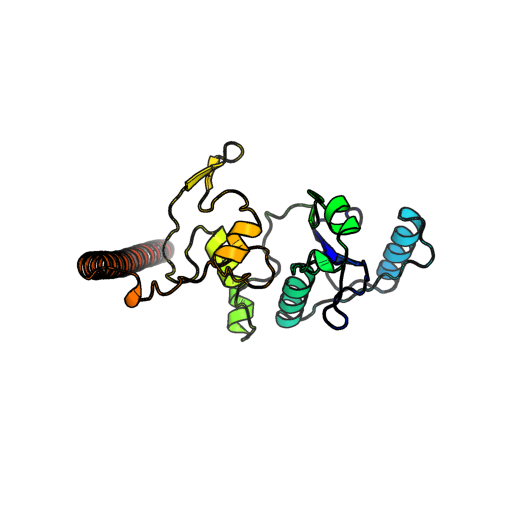 1414 O O . SER A 1 173 ? -7.734 20.276 2.687 1.00 77.94 173 SER A O 1
ATOM 1416 N N . GLY A 1 174 ? -6.525 20.894 0.904 1.00 81.56 174 GLY A N 1
ATOM 1417 C CA . GLY A 1 174 ? -5.219 20.655 1.524 1.00 81.56 174 GLY A CA 1
ATOM 1418 C C . GLY A 1 174 ? -4.998 19.212 1.996 1.00 81.56 174 GLY A C 1
ATOM 1419 O O . GLY A 1 174 ? -4.225 18.988 2.924 1.00 81.56 174 GLY A O 1
ATOM 1420 N N . ALA A 1 175 ? -5.693 18.229 1.414 1.00 84.25 175 ALA A N 1
ATOM 1421 C CA . ALA A 1 175 ? -5.695 16.861 1.918 1.00 84.25 175 ALA A CA 1
ATOM 1422 C C . ALA A 1 175 ? -4.289 16.240 1.926 1.00 84.25 175 ALA A C 1
ATOM 1424 O O . ALA A 1 175 ? -3.539 16.326 0.954 1.00 84.25 175 ALA A O 1
ATOM 1425 N N . GLN A 1 176 ? -3.958 15.565 3.021 1.00 84.12 176 GLN A N 1
ATOM 1426 C CA . GLN A 1 176 ? -2.678 14.908 3.250 1.00 84.12 176 GLN A CA 1
ATOM 1427 C C . GLN A 1 176 ? -2.843 13.397 3.113 1.00 84.12 176 GLN A C 1
ATOM 1429 O O . GLN A 1 176 ? -3.754 12.809 3.694 1.00 84.12 176 GLN A O 1
ATOM 1434 N N . GLU A 1 177 ? -1.978 12.753 2.334 1.00 81.75 177 GLU A N 1
ATOM 1435 C CA . GLU A 1 177 ? -2.025 11.301 2.159 1.00 81.75 177 GLU A CA 1
ATOM 1436 C C . GLU A 1 177 ? -1.537 10.576 3.423 1.00 81.75 177 GLU A C 1
ATOM 1438 O O . GLU A 1 177 ? -0.472 10.873 3.963 1.00 81.75 177 GLU A O 1
ATOM 1443 N N . ILE A 1 178 ? -2.297 9.582 3.871 1.00 82.62 178 ILE A N 1
ATOM 1444 C CA . ILE A 1 178 ? -1.978 8.747 5.025 1.00 82.62 178 ILE A CA 1
ATOM 1445 C C . ILE A 1 178 ? -1.049 7.622 4.559 1.00 82.62 178 ILE A C 1
ATOM 1447 O O . ILE A 1 178 ? -1.481 6.675 3.899 1.00 82.62 178 ILE A O 1
ATOM 1451 N N . ALA A 1 179 ? 0.240 7.726 4.890 1.00 73.06 179 ALA A N 1
ATOM 1452 C CA . ALA A 1 179 ? 1.256 6.689 4.665 1.00 73.06 179 ALA A CA 1
ATOM 1453 C C . ALA A 1 179 ? 1.336 6.121 3.228 1.00 73.06 179 ALA A C 1
ATOM 1455 O O . ALA A 1 179 ? 1.661 4.950 3.042 1.00 73.06 179 ALA A O 1
ATOM 1456 N N . GLY A 1 180 ? 1.044 6.929 2.203 1.00 68.69 180 GLY A N 1
ATOM 1457 C CA . GLY A 1 180 ? 1.126 6.490 0.802 1.00 68.69 180 GLY A CA 1
ATOM 1458 C C . GLY A 1 180 ? 0.038 5.492 0.390 1.00 68.69 180 GLY A C 1
ATOM 1459 O O . GLY A 1 180 ? 0.128 4.867 -0.661 1.00 68.69 180 GLY A O 1
ATOM 1460 N N . THR A 1 181 ? -0.980 5.288 1.220 1.00 70.38 181 THR A N 1
ATOM 1461 C CA . THR A 1 181 ? -1.970 4.221 1.025 1.00 70.38 181 THR A CA 1
ATOM 1462 C C . THR A 1 181 ? -3.093 4.591 0.053 1.00 70.38 181 THR A C 1
ATOM 1464 O O . THR A 1 181 ? -3.953 3.758 -0.237 1.00 70.38 181 THR A O 1
ATOM 1467 N N . GLY A 1 182 ? -3.111 5.826 -0.461 1.00 73.94 182 GLY A N 1
ATOM 1468 C CA . GLY A 1 182 ? -4.231 6.392 -1.214 1.00 73.94 182 GLY A CA 1
ATOM 1469 C C . GLY A 1 182 ? -5.427 6.813 -0.351 1.00 73.94 182 GLY A C 1
ATOM 1470 O O . GLY A 1 182 ? -6.441 7.252 -0.893 1.00 73.94 182 GLY A O 1
ATOM 1471 N N . TYR A 1 183 ? -5.330 6.695 0.977 1.00 78.88 183 TYR A N 1
ATOM 1472 C CA . TYR A 1 183 ? -6.265 7.324 1.907 1.00 78.88 183 TYR A CA 1
ATOM 1473 C C . TYR A 1 183 ? -5.772 8.726 2.240 1.00 78.88 183 TYR A C 1
ATOM 1475 O O . TYR A 1 183 ? -4.578 8.935 2.429 1.00 78.88 183 TYR A O 1
ATOM 1483 N N . TYR A 1 184 ? -6.692 9.682 2.325 1.00 81.62 184 TYR A N 1
ATOM 1484 C CA . TYR A 1 184 ? -6.355 11.079 2.565 1.00 81.62 184 TYR A CA 1
ATOM 1485 C C . TYR A 1 184 ? -7.058 11.589 3.815 1.00 81.62 184 TYR A C 1
ATOM 1487 O O . TYR A 1 184 ? -8.264 11.407 3.991 1.00 81.62 184 TYR A O 1
ATOM 1495 N N . ARG A 1 185 ? -6.289 12.262 4.661 1.00 80.31 185 ARG A N 1
ATOM 1496 C CA . ARG A 1 185 ? -6.767 13.083 5.760 1.00 80.31 185 ARG A CA 1
ATOM 1497 C C . ARG A 1 185 ? -6.998 14.480 5.214 1.00 80.31 185 ARG A C 1
ATOM 1499 O O . ARG A 1 185 ? -6.061 15.132 4.769 1.00 80.31 185 ARG A O 1
ATOM 1506 N N . ILE A 1 186 ? -8.233 14.954 5.251 1.00 79.56 186 ILE A N 1
ATOM 1507 C CA . ILE A 1 186 ? -8.494 16.370 5.002 1.00 79.56 186 ILE A CA 1
ATOM 1508 C C . ILE A 1 186 ? -8.084 17.089 6.286 1.00 79.56 186 ILE A C 1
ATOM 1510 O O . ILE A 1 186 ? -8.690 16.798 7.324 1.00 79.56 186 ILE A O 1
ATOM 1514 N N . PRO A 1 187 ? -7.034 17.934 6.276 1.00 71.94 187 PRO A N 1
ATOM 1515 C CA . PRO A 1 187 ? -6.720 18.724 7.445 1.00 71.94 187 PRO A CA 1
ATOM 1516 C C . PRO A 1 187 ? -7.975 19.503 7.792 1.00 71.94 187 PRO A C 1
ATOM 1518 O O . PRO A 1 187 ? -8.641 20.082 6.934 1.00 71.94 187 PRO A O 1
ATOM 1521 N N . TYR A 1 188 ? -8.322 19.473 9.069 1.00 61.59 188 TYR A N 1
ATOM 1522 C CA . TYR A 1 188 ? -9.272 20.431 9.574 1.00 61.59 188 TYR A CA 1
ATOM 1523 C C . TYR A 1 188 ? -8.579 21.782 9.410 1.00 61.59 188 TYR A C 1
ATOM 1525 O O . TYR A 1 188 ? -7.741 22.135 10.241 1.00 61.59 188 TYR A O 1
ATOM 1533 N N . GLU A 1 189 ? -8.849 22.498 8.313 1.00 55.72 189 GLU A N 1
ATOM 1534 C CA . GLU A 1 189 ? -8.528 23.915 8.250 1.00 55.72 189 GLU A CA 1
ATOM 1535 C C . GLU A 1 189 ? -9.116 24.480 9.531 1.00 55.72 189 GLU A C 1
ATOM 1537 O O . GLU A 1 189 ? -10.315 24.341 9.812 1.00 55.72 189 GLU A O 1
ATOM 1542 N N . GLN A 1 190 ? -8.241 25.002 10.392 1.00 46.00 190 GLN A N 1
ATOM 1543 C CA . GLN A 1 190 ? -8.701 25.880 11.439 1.00 46.00 190 GLN A CA 1
ATOM 1544 C C . GLN A 1 190 ? -9.444 26.951 10.667 1.00 46.00 190 GLN A C 1
ATOM 1546 O O . GLN A 1 190 ? -8.817 27.749 9.985 1.00 46.00 190 GLN A O 1
ATOM 1551 N N . CYS A 1 191 ? -10.773 26.868 10.661 1.00 41.06 191 CYS A N 1
ATOM 1552 C CA . CYS A 1 191 ? -11.604 27.943 10.181 1.00 41.06 191 CYS A CA 1
ATOM 1553 C C . CYS A 1 191 ? -11.140 29.120 11.023 1.00 41.06 191 CYS A C 1
ATOM 1555 O O . CYS A 1 191 ? -11.393 29.138 12.235 1.00 41.06 191 CYS A O 1
ATOM 1557 N N . GLU A 1 192 ? -10.278 29.955 10.440 1.00 43.72 192 GLU A N 1
ATOM 1558 C CA . GLU A 1 192 ? -9.649 31.020 11.187 1.00 43.72 192 GLU A CA 1
ATOM 1559 C C . GLU A 1 192 ? -10.812 31.827 11.739 1.00 43.72 192 GLU A C 1
ATOM 1561 O O . GLU A 1 192 ? -11.783 32.098 11.027 1.00 43.72 192 GLU A O 1
ATOM 1566 N N . SER A 1 193 ? -10.775 32.149 13.028 1.00 49.94 193 SER A N 1
ATOM 1567 C CA . SER A 1 193 ? -11.848 32.907 13.675 1.00 49.94 193 SER A CA 1
ATOM 1568 C C . SER A 1 193 ? -12.140 34.231 12.957 1.00 49.94 193 SER A C 1
ATOM 1570 O O . SER A 1 193 ? -13.216 34.786 13.137 1.00 49.94 193 SER A O 1
ATOM 1572 N N . SER A 1 194 ? -11.211 34.700 12.119 1.00 50.97 194 SER A N 1
ATOM 1573 C CA . SER A 1 194 ? -11.348 35.819 11.185 1.00 50.97 194 SER A CA 1
ATOM 1574 C C . SER A 1 194 ? -12.444 35.630 10.123 1.00 50.97 194 SER A C 1
ATOM 1576 O O . SER A 1 194 ? -12.963 36.620 9.617 1.00 50.97 194 SER A O 1
ATOM 1578 N N . SER A 1 195 ? -12.819 34.390 9.798 1.00 52.81 195 SER A N 1
ATOM 1579 C CA . SER A 1 195 ? -13.792 34.039 8.749 1.00 52.81 195 SER A CA 1
ATOM 1580 C C . SER A 1 195 ? -15.187 33.679 9.270 1.00 52.81 195 SER A C 1
ATOM 1582 O O . SER A 1 195 ? -16.121 33.547 8.482 1.00 52.81 195 SER A O 1
ATOM 1584 N N . LEU A 1 196 ? -15.349 33.543 10.590 1.00 58.00 196 LEU A N 1
ATOM 1585 C CA . LEU A 1 196 ? -16.611 33.174 11.228 1.00 58.00 196 LEU A CA 1
ATOM 1586 C C . LEU A 1 196 ? -17.148 34.324 12.069 1.00 58.00 196 LEU A C 1
ATOM 1588 O O . LEU A 1 196 ? -16.444 34.903 12.896 1.00 58.00 196 LEU A O 1
ATOM 1592 N N . SER A 1 197 ? -18.440 34.601 11.938 1.00 69.44 197 SER A N 1
ATOM 1593 C CA . SER A 1 197 ? -19.112 35.532 12.836 1.00 69.44 197 SER A CA 1
ATOM 1594 C C . SER A 1 197 ? -19.116 34.993 14.284 1.00 69.44 197 SER A C 1
ATOM 1596 O O . SER A 1 197 ? -19.108 33.775 14.509 1.00 69.44 197 SER A O 1
ATOM 1598 N N . PRO A 1 198 ? -19.181 35.858 15.317 1.00 72.00 198 PRO A N 1
ATOM 1599 C CA . PRO A 1 198 ? -19.232 35.415 16.715 1.00 72.00 198 PRO A CA 1
ATOM 1600 C C . PRO A 1 198 ? -20.319 34.358 17.032 1.00 72.00 198 PRO A C 1
ATOM 1602 O O . PRO A 1 198 ? -20.057 33.463 17.842 1.00 72.00 198 PRO A O 1
ATOM 1605 N N . PRO A 1 199 ? -21.526 34.390 16.425 1.00 72.06 199 PRO A N 1
ATOM 1606 C CA . PRO A 1 199 ? -22.512 33.315 16.561 1.00 72.06 199 PRO A CA 1
ATOM 1607 C C . PRO A 1 199 ? -22.048 31.960 16.006 1.00 72.06 199 PRO A C 1
ATOM 1609 O O . PRO A 1 199 ? -22.295 30.926 16.629 1.00 72.06 199 PRO A O 1
ATOM 1612 N N . GLU A 1 200 ? -21.365 31.949 14.863 1.00 61.28 200 GLU A N 1
ATOM 1613 C CA . GLU A 1 200 ? -20.866 30.726 14.224 1.00 61.28 200 GLU A CA 1
ATOM 1614 C C . GLU A 1 200 ? -19.726 30.103 15.031 1.00 61.28 200 GLU A C 1
ATOM 1616 O O . GLU A 1 200 ? -19.719 28.892 15.247 1.00 61.28 200 GLU A O 1
ATOM 1621 N N . LEU A 1 201 ? -18.836 30.930 15.588 1.00 67.62 201 LEU A N 1
ATOM 1622 C CA . LEU A 1 201 ? -17.798 30.499 16.531 1.00 67.62 201 LEU A CA 1
ATOM 1623 C C . LEU A 1 201 ? -18.387 29.847 17.788 1.00 67.62 201 LEU A C 1
ATOM 1625 O O . LEU A 1 201 ? -17.915 28.789 18.218 1.00 67.62 201 LEU A O 1
ATOM 1629 N N . ARG A 1 202 ? -19.452 30.426 18.358 1.00 69.94 202 ARG A N 1
ATOM 1630 C CA . ARG A 1 202 ? -20.162 29.829 19.504 1.00 69.94 202 ARG A CA 1
ATOM 1631 C C . ARG A 1 202 ? -20.790 28.490 19.136 1.00 69.94 202 ARG A C 1
ATOM 1633 O O . ARG A 1 202 ? -20.632 27.521 19.876 1.00 69.94 202 ARG A O 1
ATOM 1640 N N . ARG A 1 203 ? -21.448 28.409 17.976 1.00 71.06 203 ARG A N 1
ATOM 1641 C CA . ARG A 1 203 ? -22.057 27.166 17.483 1.00 71.06 203 ARG A CA 1
ATOM 1642 C C . ARG A 1 203 ? -21.009 26.082 17.240 1.00 71.06 203 ARG A C 1
ATOM 1644 O O . ARG A 1 203 ? -21.221 24.937 17.630 1.00 71.06 203 ARG A O 1
ATOM 1651 N N . LEU A 1 204 ? -19.870 26.438 16.651 1.00 66.50 204 LEU A N 1
ATOM 1652 C CA . LEU A 1 204 ? -18.766 25.515 16.419 1.00 66.50 204 LEU A CA 1
ATOM 1653 C C . LEU A 1 204 ? -18.162 25.016 17.736 1.00 66.50 204 LEU A C 1
ATOM 1655 O O . LEU A 1 204 ? -17.911 23.823 17.885 1.00 66.50 204 LEU A O 1
ATOM 1659 N N . THR A 1 205 ? -17.973 25.909 18.708 1.00 71.56 205 THR A N 1
ATOM 1660 C CA . THR A 1 205 ? -17.477 25.558 20.048 1.00 71.56 205 THR A CA 1
ATOM 1661 C C . THR A 1 205 ? -18.434 24.604 20.760 1.00 71.56 205 THR A C 1
ATOM 1663 O O . THR A 1 205 ? -18.000 23.577 21.276 1.00 71.56 205 THR A O 1
ATOM 1666 N N . ALA A 1 206 ? -19.739 24.877 20.701 1.00 72.88 206 ALA A N 1
ATOM 1667 C CA . ALA A 1 206 ? -20.762 24.003 21.266 1.00 72.88 206 ALA A CA 1
ATOM 1668 C C . ALA A 1 206 ? -20.782 22.620 20.591 1.00 72.88 206 ALA A C 1
ATOM 1670 O O . ALA A 1 206 ? -20.839 21.601 21.274 1.00 72.88 206 ALA A O 1
ATOM 1671 N N . LEU A 1 207 ? -20.671 22.560 19.258 1.00 70.19 207 LEU A N 1
ATOM 1672 C CA . LEU A 1 207 ? -20.580 21.293 18.524 1.00 70.19 207 LEU A CA 1
ATOM 1673 C C . LEU A 1 207 ? -19.311 20.510 18.878 1.00 70.19 207 LEU A C 1
ATOM 1675 O O . LEU A 1 207 ? -19.374 19.293 19.022 1.00 70.19 207 LEU A O 1
ATOM 1679 N N . ARG A 1 208 ? -18.171 21.189 19.057 1.00 70.94 208 ARG A N 1
ATOM 1680 C CA . ARG A 1 208 ? -16.908 20.565 19.488 1.00 70.94 208 ARG A CA 1
ATOM 1681 C C . ARG A 1 208 ? -17.010 19.984 20.889 1.00 70.94 208 ARG A C 1
ATOM 1683 O O . ARG A 1 208 ? -16.523 18.881 21.122 1.00 70.94 208 ARG A O 1
ATOM 1690 N N . GLN A 1 209 ? -17.625 20.719 21.809 1.00 73.31 209 GLN A N 1
ATOM 1691 C CA . GLN A 1 209 ? -17.814 20.261 23.177 1.00 73.31 209 GLN A CA 1
ATOM 1692 C C . GLN A 1 209 ? -18.767 19.067 23.230 1.00 73.31 209 GLN A C 1
ATOM 1694 O O . GLN A 1 209 ? -18.393 18.029 23.768 1.00 73.31 209 GLN A O 1
ATOM 1699 N N . LYS A 1 210 ? -19.908 19.157 22.539 1.00 75.56 210 LYS A N 1
ATOM 1700 C CA . LYS A 1 210 ? -20.836 18.036 22.378 1.00 75.56 210 LYS A CA 1
ATOM 1701 C C . LYS A 1 210 ? -20.147 16.810 21.776 1.00 75.56 210 LYS A C 1
ATOM 1703 O O . LYS A 1 210 ? -20.296 15.710 22.291 1.00 75.56 210 LYS A O 1
ATOM 1708 N N . HIS A 1 211 ? -19.344 16.995 20.728 1.00 68.56 211 HIS A N 1
ATOM 1709 C CA . HIS A 1 211 ? -18.600 15.895 20.124 1.00 68.56 211 HIS A CA 1
ATOM 1710 C C . HIS A 1 211 ? -17.601 15.272 21.108 1.00 68.56 211 HIS A C 1
ATOM 1712 O O . HIS A 1 211 ? -17.526 14.055 21.196 1.00 68.56 211 HIS A O 1
ATOM 1718 N N . ARG A 1 212 ? -16.859 16.072 21.887 1.00 69.94 212 ARG A N 1
ATOM 1719 C CA . ARG A 1 212 ? -15.952 15.552 22.929 1.00 69.94 212 ARG A CA 1
ATOM 1720 C C . ARG A 1 212 ? -16.694 14.770 24.012 1.00 69.94 212 ARG A C 1
ATOM 1722 O O . ARG A 1 212 ? -16.200 13.737 24.447 1.00 69.94 212 ARG A O 1
ATOM 1729 N N . GLU A 1 213 ? -17.860 15.239 24.434 1.00 76.38 213 GLU A N 1
ATOM 1730 C CA . GLU A 1 213 ? -18.700 14.548 25.417 1.00 76.38 213 GLU A CA 1
ATOM 1731 C C . GLU A 1 213 ? -19.224 13.216 24.860 1.00 76.38 213 GLU A C 1
ATOM 1733 O O . GLU A 1 213 ? -19.103 12.187 25.522 1.00 76.38 213 GLU A O 1
ATOM 1738 N N . GLU A 1 214 ? -19.696 13.202 23.609 1.00 73.38 214 GLU A N 1
ATOM 1739 C CA . GLU A 1 214 ? -20.066 11.976 22.888 1.00 73.38 214 GLU A CA 1
ATOM 1740 C C . GLU A 1 214 ? -18.872 11.012 22.761 1.00 73.38 214 GLU A C 1
ATOM 1742 O O . GLU A 1 214 ? -19.031 9.801 22.937 1.00 73.38 214 GLU A O 1
ATOM 1747 N N . VAL A 1 215 ? -17.662 11.541 22.518 1.00 68.00 215 VAL A N 1
ATOM 1748 C CA . VAL A 1 215 ? -16.421 10.753 22.481 1.00 68.00 215 VAL A CA 1
ATOM 1749 C C . VAL A 1 215 ? -16.162 10.074 23.819 1.00 68.00 215 VAL A C 1
ATOM 1751 O O . VAL A 1 215 ? -15.954 8.861 23.870 1.00 68.00 215 VAL A O 1
ATOM 1754 N N . LEU A 1 216 ? -16.192 10.842 24.906 1.00 72.50 216 LEU A N 1
ATOM 1755 C CA . LEU A 1 216 ? -15.936 10.330 26.249 1.00 72.50 216 LEU A CA 1
ATOM 1756 C C . LEU A 1 216 ? -16.987 9.297 26.672 1.00 72.50 216 LEU A C 1
ATOM 1758 O O . LEU A 1 216 ? -16.623 8.257 27.223 1.00 72.50 216 LEU A O 1
ATOM 1762 N N . ALA A 1 217 ? -18.261 9.537 26.359 1.00 71.81 217 ALA A N 1
ATOM 1763 C CA . ALA A 1 217 ? -19.351 8.615 26.658 1.00 71.81 217 ALA A CA 1
ATOM 1764 C C . ALA A 1 217 ? -19.200 7.281 25.907 1.00 71.81 217 ALA A C 1
ATOM 1766 O O . ALA A 1 217 ? -19.255 6.217 26.522 1.00 71.81 217 ALA A O 1
ATOM 1767 N N . SER A 1 218 ? -18.921 7.320 24.599 1.00 69.06 218 SER A N 1
ATOM 1768 C CA . SER A 1 218 ? -18.750 6.103 23.794 1.00 69.06 218 SER A CA 1
ATOM 1769 C C . SER A 1 218 ? -17.516 5.290 24.211 1.00 69.06 218 SER A C 1
ATOM 1771 O O . SER A 1 218 ? -17.554 4.057 24.237 1.00 69.06 218 SER A O 1
ATOM 1773 N N . LEU A 1 219 ? -16.420 5.956 24.590 1.00 68.50 219 LEU A N 1
ATOM 1774 C CA . LEU A 1 219 ? -15.235 5.281 25.130 1.00 68.50 219 LEU A CA 1
ATOM 1775 C C . LEU A 1 219 ? -15.513 4.630 26.493 1.00 68.50 219 LEU A C 1
ATOM 1777 O O . LEU A 1 219 ? -15.043 3.517 26.742 1.00 68.50 219 LEU A O 1
ATOM 1781 N N . ALA A 1 220 ? -16.281 5.289 27.364 1.00 69.62 220 ALA A N 1
ATOM 1782 C CA . ALA A 1 220 ? -16.690 4.731 28.651 1.00 69.62 220 ALA A CA 1
ATOM 1783 C C . ALA A 1 220 ? -17.595 3.500 28.478 1.00 69.62 220 ALA A C 1
ATOM 1785 O O . ALA A 1 220 ? -17.372 2.474 29.121 1.00 69.62 220 ALA A O 1
ATOM 1786 N N . GLU A 1 221 ? -18.555 3.560 27.555 1.00 70.62 221 GLU A N 1
ATOM 1787 C CA . GLU A 1 221 ? -19.453 2.448 27.233 1.00 70.62 221 GLU A CA 1
ATOM 1788 C C . GLU A 1 221 ? -18.692 1.240 26.664 1.00 70.62 221 GLU A C 1
ATOM 1790 O O . GLU A 1 221 ? -18.930 0.095 27.060 1.00 70.62 221 GLU A O 1
ATOM 1795 N N . ARG A 1 222 ? -17.693 1.479 25.804 1.00 63.75 222 ARG A N 1
ATOM 1796 C CA . ARG A 1 222 ? -16.792 0.425 25.313 1.00 63.75 222 ARG A CA 1
ATOM 1797 C C . ARG A 1 222 ? -15.986 -0.223 26.435 1.00 63.75 222 ARG A C 1
ATOM 1799 O O . ARG A 1 222 ? -15.932 -1.449 26.492 1.00 63.75 222 ARG A O 1
ATOM 1806 N N . ARG A 1 223 ? -15.415 0.568 27.352 1.00 66.69 223 ARG A N 1
ATOM 1807 C CA . ARG A 1 223 ? -14.687 0.043 28.524 1.00 66.69 223 ARG A CA 1
ATOM 1808 C C . ARG A 1 223 ? -15.586 -0.800 29.427 1.00 66.69 223 ARG A C 1
ATOM 1810 O O . ARG A 1 223 ? -15.154 -1.854 29.887 1.00 66.69 223 ARG A O 1
ATOM 1817 N N . LEU A 1 224 ? -16.832 -0.375 29.645 1.00 67.75 224 LEU A N 1
ATOM 1818 C CA . LEU A 1 224 ? -17.826 -1.153 30.392 1.00 67.75 224 LEU A CA 1
ATOM 1819 C C . LEU A 1 224 ? -18.140 -2.473 29.684 1.00 67.75 224 LEU A C 1
ATOM 1821 O O . LEU A 1 224 ? -18.088 -3.530 30.307 1.00 67.75 224 LEU A O 1
ATOM 1825 N N . THR A 1 225 ? -18.386 -2.432 28.376 1.00 68.69 225 THR A N 1
ATOM 1826 C CA . THR A 1 225 ? -18.718 -3.624 27.582 1.00 68.69 225 THR A CA 1
ATOM 1827 C C . THR A 1 225 ? -17.561 -4.626 27.541 1.00 68.69 225 THR A C 1
ATOM 1829 O O . THR A 1 225 ? -17.770 -5.830 27.695 1.00 68.69 225 THR A O 1
ATOM 1832 N N . GLU A 1 226 ? -16.323 -4.151 27.383 1.00 69.44 226 GLU A N 1
ATOM 1833 C CA . GLU A 1 226 ? -15.119 -4.985 27.467 1.00 69.44 226 GLU A CA 1
ATOM 1834 C C . GLU A 1 226 ? -14.903 -5.558 28.871 1.00 69.44 226 GLU A C 1
ATOM 1836 O O . GLU A 1 226 ? -14.534 -6.727 29.001 1.00 69.44 226 GLU A O 1
ATOM 1841 N N . GLY A 1 227 ? -15.164 -4.770 29.918 1.00 68.38 227 GLY A N 1
ATOM 1842 C CA . GLY A 1 227 ? -15.114 -5.219 31.309 1.00 68.38 227 GLY A CA 1
ATOM 1843 C C . GLY A 1 227 ? -16.113 -6.342 31.592 1.00 68.38 227 GLY A C 1
ATOM 1844 O O . GLY A 1 227 ? -15.732 -7.380 32.131 1.00 68.38 227 GLY A O 1
ATOM 1845 N N . VAL A 1 228 ? -17.363 -6.184 31.144 1.00 68.44 228 VAL A N 1
ATOM 1846 C CA . VAL A 1 228 ? -18.412 -7.211 31.257 1.00 68.44 228 VAL A CA 1
ATOM 1847 C C . VAL A 1 228 ? -18.027 -8.473 30.486 1.00 68.44 228 VAL A C 1
ATOM 1849 O O . VAL A 1 228 ? -18.148 -9.573 31.017 1.00 68.44 228 VAL A O 1
ATOM 1852 N N . ARG A 1 229 ? -17.483 -8.338 29.269 1.00 66.25 229 ARG A N 1
ATOM 1853 C CA . ARG A 1 229 ? -16.993 -9.484 28.484 1.00 66.25 229 ARG A CA 1
ATOM 1854 C C . ARG A 1 229 ? -15.866 -10.240 29.187 1.00 66.25 229 ARG A C 1
ATOM 1856 O O . ARG A 1 229 ? -15.868 -11.468 29.174 1.00 66.25 229 ARG A O 1
ATOM 1863 N N . LYS A 1 230 ? -14.911 -9.528 29.794 1.00 70.88 230 LYS A N 1
ATOM 1864 C CA . LYS A 1 230 ? -13.812 -10.138 30.563 1.00 70.88 230 LYS A CA 1
ATOM 1865 C C . LYS A 1 230 ? -14.319 -10.844 31.819 1.00 70.88 230 LYS A C 1
ATOM 1867 O O . LYS A 1 230 ? -13.837 -11.931 32.121 1.00 70.88 230 LYS A O 1
ATOM 1872 N N . TYR A 1 231 ? -15.290 -10.253 32.513 1.00 71.75 231 TYR A N 1
ATOM 1873 C CA . TYR A 1 231 ? -15.929 -10.861 33.679 1.00 71.75 231 TYR A CA 1
ATOM 1874 C C . TYR A 1 231 ? -16.717 -12.127 33.311 1.00 71.75 231 TYR A C 1
ATOM 1876 O O . TYR A 1 231 ? -16.551 -13.158 33.951 1.00 71.75 231 TYR A O 1
ATOM 1884 N N . ASP A 1 232 ? -17.519 -12.098 32.244 1.00 67.44 232 ASP A N 1
ATOM 1885 C CA . ASP A 1 232 ? -18.279 -13.277 31.804 1.00 67.44 232 ASP A CA 1
ATOM 1886 C C . ASP A 1 232 ? -17.336 -14.396 31.314 1.00 67.44 232 ASP A C 1
ATOM 1888 O O . ASP A 1 232 ? -17.535 -15.575 31.606 1.00 67.44 232 ASP A O 1
ATOM 1892 N N . ALA A 1 233 ? -16.234 -14.036 30.645 1.00 67.44 233 ALA A N 1
ATOM 1893 C CA . ALA A 1 233 ? -15.194 -14.990 30.263 1.00 67.44 233 ALA A CA 1
ATOM 1894 C C . ALA A 1 233 ? -14.487 -15.621 31.478 1.00 67.44 233 ALA A C 1
ATOM 1896 O O . ALA A 1 233 ? -14.267 -16.833 31.480 1.00 67.44 233 ALA A O 1
ATOM 1897 N N . SER A 1 234 ? -14.155 -14.842 32.518 1.00 71.81 234 SER A N 1
ATOM 1898 C CA . SER A 1 234 ? -13.532 -15.377 33.737 1.00 71.81 234 SER A CA 1
ATOM 1899 C C . SER A 1 234 ? -14.504 -16.234 34.551 1.00 71.81 234 SER A C 1
ATOM 1901 O O . SER A 1 234 ? -14.120 -17.300 35.027 1.00 71.81 234 SER A O 1
ATOM 1903 N N . TYR A 1 235 ? -15.773 -15.829 34.641 1.00 69.25 235 TYR A N 1
ATOM 1904 C CA . TYR A 1 235 ? -16.832 -16.592 35.297 1.00 69.25 235 TYR A CA 1
ATOM 1905 C C . TYR A 1 235 ? -17.053 -17.948 34.615 1.00 69.25 235 TYR A C 1
ATOM 1907 O O . TYR A 1 235 ? -17.073 -18.987 35.277 1.00 69.25 235 TYR A O 1
ATOM 1915 N N . ARG A 1 236 ? -17.134 -17.968 33.277 1.00 63.88 236 ARG A N 1
ATOM 1916 C CA . ARG A 1 236 ? -17.237 -19.217 32.508 1.00 63.88 236 ARG A CA 1
ATOM 1917 C C . ARG A 1 236 ? -15.997 -20.089 32.681 1.00 63.88 236 ARG A C 1
ATOM 1919 O O . ARG A 1 236 ? -16.146 -21.275 32.943 1.00 63.88 236 ARG A O 1
ATOM 1926 N N . ALA A 1 237 ? -14.792 -19.524 32.601 1.00 65.12 237 ALA A N 1
ATOM 1927 C CA . ALA A 1 237 ? -13.546 -20.270 32.797 1.00 65.12 237 ALA A CA 1
ATOM 1928 C C . ALA A 1 237 ? -13.386 -20.834 34.225 1.00 65.12 237 ALA A C 1
ATOM 1930 O O . ALA A 1 237 ? -12.749 -21.870 34.402 1.00 65.12 237 ALA A O 1
ATOM 1931 N N . GLY A 1 238 ? -13.963 -20.173 35.234 1.00 64.38 238 GLY A N 1
ATOM 1932 C CA . GLY A 1 238 ? -14.010 -20.658 36.614 1.00 64.38 238 GLY A CA 1
ATOM 1933 C C . GLY A 1 238 ? -15.006 -21.803 36.823 1.00 64.38 238 GLY A C 1
ATOM 1934 O O . GLY A 1 238 ? -14.719 -22.715 37.592 1.00 64.38 238 GLY A O 1
ATOM 1935 N N . ARG A 1 239 ? -16.136 -21.807 36.100 1.00 49.69 239 ARG A N 1
ATOM 1936 C CA . ARG A 1 239 ? -17.137 -22.890 36.162 1.00 49.69 239 ARG A CA 1
ATOM 1937 C C . ARG A 1 239 ? -16.590 -24.238 35.689 1.00 49.69 239 ARG A C 1
ATOM 1939 O O . ARG A 1 239 ? -16.872 -25.245 36.317 1.00 49.69 239 ARG A O 1
ATOM 1946 N N . TRP A 1 240 ? -15.753 -24.245 34.651 1.00 47.56 240 TRP A N 1
ATOM 1947 C CA . TRP A 1 240 ? -15.133 -25.466 34.111 1.00 47.56 240 TRP A CA 1
ATOM 1948 C C . TRP A 1 240 ? -14.010 -26.059 34.982 1.00 47.56 240 TRP A C 1
ATOM 1950 O O . TRP A 1 240 ? -13.421 -27.060 34.596 1.00 47.56 240 TRP A O 1
ATOM 1960 N N . ARG A 1 241 ? -13.664 -25.447 36.125 1.00 49.31 241 ARG A N 1
ATOM 1961 C CA . ARG A 1 241 ? -12.679 -26.001 37.077 1.00 49.31 241 ARG A CA 1
ATOM 1962 C C . ARG A 1 241 ? -13.312 -26.641 38.317 1.00 49.31 241 ARG A C 1
ATOM 1964 O O . ARG A 1 241 ? -12.571 -27.043 39.207 1.00 49.31 241 ARG A O 1
ATOM 1971 N N . MET A 1 242 ? -14.644 -26.678 38.408 1.00 45.62 242 MET A N 1
ATOM 1972 C CA . MET A 1 242 ? -15.379 -27.236 39.555 1.00 45.62 242 MET A CA 1
ATOM 1973 C C . MET A 1 242 ? -16.311 -28.406 39.186 1.00 45.62 242 MET A C 1
ATOM 1975 O O . MET A 1 242 ? -17.122 -28.808 40.015 1.00 45.62 242 MET A O 1
ATOM 1979 N N . GLU A 1 243 ? -16.168 -28.960 37.981 1.00 38.06 243 GLU A N 1
ATOM 1980 C CA . GLU A 1 243 ? -16.710 -30.265 37.560 1.00 38.06 243 GLU A CA 1
ATOM 1981 C C . GLU A 1 243 ? -15.542 -31.183 37.187 1.00 38.06 243 GLU A C 1
ATOM 1983 O O . GLU A 1 243 ? -15.622 -32.390 37.505 1.00 38.06 243 GLU A O 1
#

Mean predicted aligned error: 12.64 Å

Solvent-accessible surface area (backbone atoms only — not comparable to full-atom values): 14688 Å² total; per-residue (Å²): 108,76,90,80,32,78,32,37,40,38,27,62,37,42,34,48,88,92,45,77,59,44,80,56,74,45,77,42,75,50,66,76,76,76,81,72,52,70,71,61,48,50,50,52,49,52,52,49,20,61,77,67,72,34,85,85,61,85,77,88,84,85,76,68,90,46,63,61,48,46,50,51,49,50,42,60,56,54,31,75,41,80,83,55,62,87,52,44,57,68,58,50,59,72,50,57,90,52,78,58,58,52,72,52,60,81,78,94,58,86,72,96,71,54,70,70,56,35,47,75,74,70,38,91,48,75,35,59,54,36,52,51,32,46,76,73,32,23,37,65,87,78,65,44,75,46,64,71,73,47,61,39,92,89,75,69,45,76,29,52,69,81,74,93,73,61,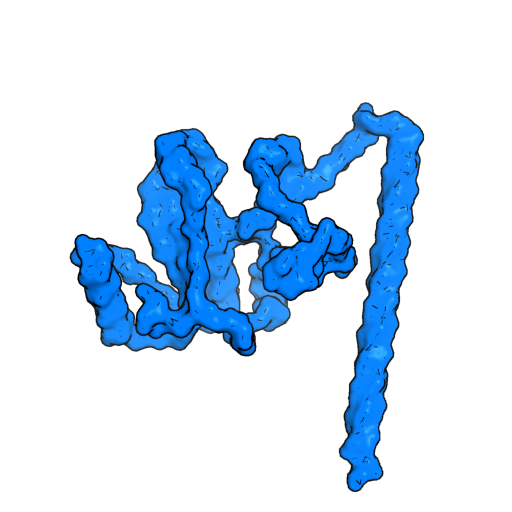67,67,57,41,61,75,49,64,39,41,68,39,58,36,63,83,46,67,47,62,55,79,69,74,74,51,70,90,80,45,55,73,70,54,50,52,53,51,50,51,52,50,51,52,49,52,52,53,50,53,50,54,52,51,53,49,52,49,52,53,49,50,51,53,49,54,52,50,53,54,60,55,56,74,74,78,118

pLDDT: mean 80.44, std 11.63, range [38.06, 95.81]

Nearest PDB structures (foldseek):
  8ipb-assembly1_YA  TM=3.871E-01  e=3.812E+00  Triticum aestivum
  8hey-assembly1_g  TM=2.827E-01  e=2.958E+00  Human betaherpesvirus 5
  7qiz-assembly1_U  TM=3.865E-01  e=7.188E+00  Solanum lycopersicum

Sequence (243 aa):
VGGFFKRGLFRWHWFGDKLPGKWNPHLNGLVDGARLEPQRLEAIKAELRAALHVPDLIVHYSYCSTLGQMLQTLRYITRATFRDYAWDPYMAHELWNFRNGRWWGDWNQAPVWELKQAEAEGEDVAGIEEVTKLQQGIC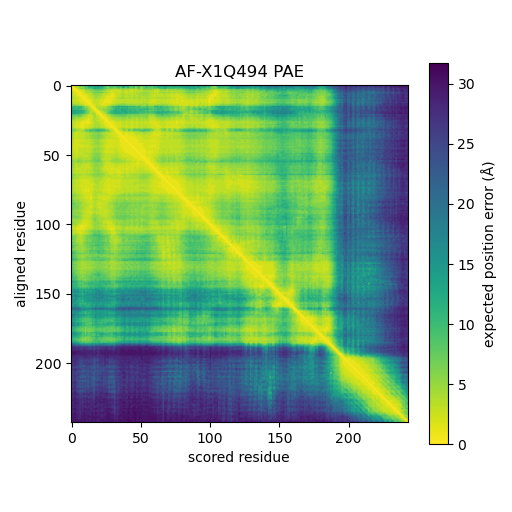ADCGLPLKVKGYSHKTGKPLFWSRPVGGNYLRSSGAQEIAGTGYYRIPYEQCESSSLSPPELRRLTALRQKHREEVLASLAERRLTEGVRKYDASYRAGRWRME